Protein AF-A0A358SP42-F1 (afdb_monomer_lite)

Foldseek 3Di:
DQQDWDWDFDDPQQGEIDIDGRHDDDDDDPPDQPDADPDDDDFAFWPPQRYDVSRVLLVLCVDPPRPCNVVSVVVQCVVVHVPDDSVVRDGHDDDRVVVRVLSNLPPDDDPPDPDDPPPPDDPPFQDLLSVLLVLFPGPVLNSVSVSLQVLLPLPDDQDDDQVLLCLLCVLVLVVLVVLPAVFAQADPVLHGAQVVQVCSCPVVVCVQQDDDPSRTLVRRPLNVLSLVLCVLLVQWDDDPRTIHGDPVNVVCSPPSVVVLLSSLQQPPRDDPDVLLVQLRLQLLSCQSSQPPDQSLQSSQVSSVSSPDAPPVRHGGDSVNSCVSPVSRVSSCVSSVQWDAPGHDRPRTHGDPSVSSSSSSNSNNYD

Radius of gyration: 26.03 Å; chains: 1; bounding box: 60×50×78 Å

Secondary structure (DSSP, 8-state):
-TT-EEEEEE-TTTTEEEEEE-----PPPTTS-S-------SPBPPTTS-HHHHHHHHHHHH-TTSTTHHHHHHHHHHHH-TT--TTTT--B---HHHHHHHHHHT----TTS---S-TT------HHHHHHHHH--SHHHHHHHHHHHHHHT-SSPP---HHHHHHHTHHHHHHHHHHTTT-EEPPTTSPPPHHHHHHHHHHTTGGGS--S-S--GGG-HHHHHHHHHHHHTTSEEEETTEEEE-HHHHHHTT-HHHHHHHHHTT-S---S-HHHHHHHHHHHHHHHTT-SS-HHHHHHHHHHHTT---TTSPPPPHHHHHHHTHHHHHHHHHTT-EE-SSTT--SPEEPHHHHHHHHHHHHS--

Sequence (366 aa):
DVGDKLFYDYDFGDDWQHTIKLEAVLPRCDFGPRAVCVAGRRDGPAEDCGGVYAYELICAASDPQNPDHADAVAELSYVYGEFADPEAMRVTPFDIGEINEALAGLGWQGQDEPDDSNAGQQRNYPGPLDELVRAARTTAGKRELRQLIGKARLDPPVLVDAATASRMVRPYTWLLDRVGDDGIKLTGAGYLPPAHVEAAMTELGLGEEWIGKGNRENQTLPVLHLRESAANMGLLRKRHGTLLLTSHARKLRGDPVALWWYLAKRIPPKSPDACETHAGVILLLALAAGAAEDPDRVTARLLGAIGWVNGDGTELTELAAGQACWDTKTVLRRLGALTDDGPGHSAARPTAEGVAFARAALRNWP

pLDDT: mean 87.2, std 14.09, range [32.06, 98.69]

Structure (mmCIF, N/CA/C/O backbone):
data_AF-A0A358SP42-F1
#
_entry.id   AF-A0A358SP42-F1
#
loop_
_atom_site.group_PDB
_atom_site.id
_atom_site.type_symbol
_atom_site.label_atom_id
_atom_site.label_alt_id
_atom_site.label_comp_id
_atom_site.label_asym_id
_atom_site.label_entity_id
_atom_site.label_seq_id
_atom_site.pdbx_PDB_ins_code
_atom_site.Cartn_x
_atom_site.Cartn_y
_atom_site.Cartn_z
_atom_site.occupancy
_atom_site.B_iso_or_equiv
_atom_site.auth_seq_id
_atom_site.auth_comp_id
_atom_site.auth_asym_id
_atom_site.auth_atom_id
_atom_site.pdbx_PDB_model_num
ATOM 1 N N . ASP A 1 1 ? 6.340 -16.850 -45.941 1.00 86.69 1 ASP A N 1
ATOM 2 C CA . ASP A 1 1 ? 7.374 -17.849 -46.263 1.00 86.69 1 ASP A CA 1
ATOM 3 C C . ASP A 1 1 ? 8.733 -17.492 -45.685 1.00 86.69 1 ASP A C 1
ATOM 5 O O . ASP A 1 1 ? 8.963 -16.362 -45.267 1.00 86.69 1 ASP A O 1
ATOM 9 N N . VAL A 1 2 ? 9.628 -18.479 -45.577 1.00 94.69 2 VAL A N 1
ATOM 10 C CA . VAL A 1 2 ? 11.006 -18.237 -45.119 1.00 94.69 2 VAL A CA 1
ATOM 11 C C . VAL A 1 2 ? 11.667 -17.212 -46.042 1.00 94.69 2 VAL A C 1
ATOM 13 O O . VAL A 1 2 ? 11.660 -17.371 -47.259 1.00 94.69 2 VAL A O 1
ATOM 16 N N . GLY A 1 3 ? 12.248 -16.171 -45.451 1.00 93.94 3 GLY A N 1
ATOM 17 C CA . GLY A 1 3 ? 12.791 -15.008 -46.147 1.00 93.94 3 GLY A CA 1
ATOM 18 C C . GLY A 1 3 ? 11.895 -13.770 -46.084 1.00 93.94 3 GLY A C 1
ATOM 19 O O . GLY A 1 3 ? 12.417 -12.668 -46.274 1.00 93.94 3 GLY A O 1
ATOM 20 N N . ASP A 1 4 ? 10.608 -13.929 -45.761 1.00 97.12 4 ASP A N 1
ATOM 21 C CA . ASP A 1 4 ? 9.672 -12.813 -45.626 1.00 97.12 4 ASP A CA 1
ATOM 22 C C . ASP A 1 4 ? 10.077 -11.867 -44.503 1.00 97.12 4 ASP A C 1
ATOM 24 O O . ASP A 1 4 ? 10.698 -12.260 -43.507 1.00 97.12 4 ASP A O 1
ATOM 28 N N . LYS A 1 5 ? 9.692 -10.603 -44.681 1.00 97.25 5 LYS A N 1
ATOM 29 C CA . LYS A 1 5 ? 9.962 -9.518 -43.748 1.00 97.25 5 LYS A CA 1
ATOM 30 C C . LYS A 1 5 ? 8.669 -8.822 -43.355 1.00 97.25 5 LYS A C 1
ATOM 32 O O . LYS A 1 5 ? 7.831 -8.540 -44.207 1.00 97.25 5 LYS A O 1
ATOM 37 N N . LEU A 1 6 ? 8.568 -8.495 -42.077 1.00 95.94 6 LEU A N 1
ATOM 38 C CA . LEU A 1 6 ? 7.637 -7.517 -41.538 1.00 95.94 6 LEU A CA 1
ATOM 39 C C . LEU A 1 6 ? 8.438 -6.310 -41.058 1.00 95.94 6 LEU A C 1
ATOM 41 O O . LEU A 1 6 ? 9.548 -6.461 -40.544 1.00 95.94 6 LEU A O 1
ATOM 45 N N . PHE A 1 7 ? 7.863 -5.129 -41.228 1.00 94.00 7 PHE A N 1
ATOM 46 C CA . PHE A 1 7 ? 8.393 -3.886 -40.687 1.00 94.00 7 PHE A CA 1
ATOM 47 C C . PHE A 1 7 ? 7.494 -3.470 -39.531 1.00 94.00 7 PHE A C 1
ATOM 49 O O . PHE A 1 7 ? 6.268 -3.537 -39.649 1.00 94.00 7 PHE A O 1
ATOM 56 N N . TYR A 1 8 ? 8.103 -3.138 -38.403 1.00 90.00 8 TYR A N 1
ATOM 57 C CA . TYR A 1 8 ? 7.412 -2.769 -37.182 1.00 90.00 8 TYR A CA 1
ATOM 58 C C . TYR A 1 8 ? 7.983 -1.455 -36.678 1.00 90.00 8 TYR A C 1
ATOM 60 O O . TYR A 1 8 ? 9.130 -1.419 -36.235 1.00 90.00 8 TYR A O 1
ATOM 68 N N . ASP A 1 9 ? 7.162 -0.416 -36.746 1.00 90.81 9 ASP A N 1
ATOM 69 C CA . ASP A 1 9 ? 7.492 0.891 -36.198 1.00 90.81 9 ASP A CA 1
ATOM 70 C C . ASP A 1 9 ? 7.012 0.941 -34.749 1.00 90.81 9 ASP A C 1
ATOM 72 O O . ASP A 1 9 ? 5.834 0.714 -34.447 1.00 90.81 9 ASP A O 1
ATOM 76 N N . TYR A 1 10 ? 7.952 1.190 -33.849 1.00 83.44 10 TYR A N 1
ATOM 77 C CA . TYR A 1 10 ? 7.737 1.332 -32.422 1.00 83.44 10 TYR A CA 1
ATOM 78 C C . TYR A 1 10 ? 8.014 2.774 -32.021 1.00 83.44 10 TYR A C 1
ATOM 80 O O . TYR A 1 10 ? 9.007 3.344 -32.452 1.00 83.44 10 TYR A O 1
ATOM 88 N N . ASP A 1 11 ? 7.138 3.326 -31.181 1.00 77.56 11 ASP A N 1
ATOM 89 C CA . ASP A 1 11 ? 7.222 4.702 -30.694 1.00 77.56 11 ASP A CA 1
ATOM 90 C C . ASP A 1 11 ? 7.240 5.751 -31.822 1.00 77.56 11 ASP A C 1
ATOM 92 O O . ASP A 1 11 ? 8.267 6.077 -32.403 1.00 77.56 11 ASP A O 1
ATOM 96 N N . PHE A 1 12 ? 6.073 6.324 -32.126 1.00 80.75 12 PHE A N 1
ATOM 97 C CA . PHE A 1 12 ? 5.953 7.345 -33.174 1.00 80.75 12 PHE A CA 1
ATOM 98 C C . PHE A 1 12 ? 6.613 8.690 -32.822 1.00 80.75 12 PHE A C 1
ATOM 100 O O . PHE A 1 12 ? 6.608 9.585 -33.666 1.00 80.75 12 PHE A O 1
ATOM 107 N N . GLY A 1 13 ? 7.125 8.863 -31.599 1.00 80.88 13 GLY A N 1
ATOM 108 C CA . GLY A 1 13 ? 7.998 9.983 -31.256 1.00 80.88 13 GLY A CA 1
ATOM 109 C C . GLY A 1 13 ? 9.420 9.744 -31.758 1.00 80.88 13 GLY A C 1
ATOM 110 O O . GLY A 1 13 ? 9.938 10.542 -32.537 1.00 80.88 13 GLY A O 1
ATOM 111 N N . ASP A 1 14 ? 10.006 8.621 -31.346 1.00 84.50 14 ASP A N 1
ATOM 112 C CA . ASP A 1 14 ? 11.403 8.260 -31.622 1.00 84.50 14 ASP A CA 1
ATOM 113 C C . ASP A 1 14 ? 11.634 7.551 -32.973 1.00 84.50 14 ASP A C 1
ATOM 115 O O . ASP A 1 14 ? 12.771 7.465 -33.439 1.00 84.50 14 ASP A O 1
ATOM 119 N N . ASP A 1 15 ? 10.570 7.057 -33.609 1.00 91.00 15 ASP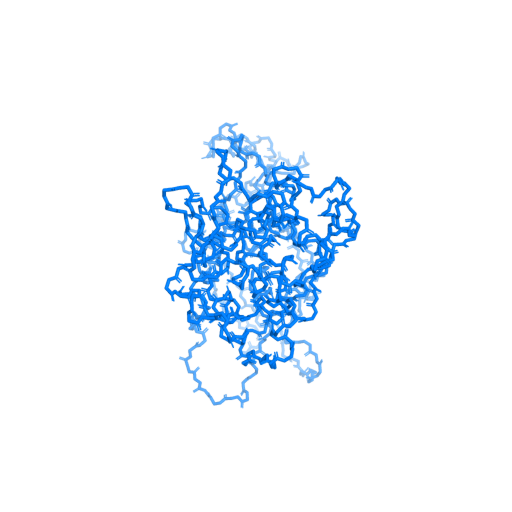 A N 1
ATOM 120 C CA . ASP A 1 15 ? 10.560 6.369 -34.910 1.00 91.00 15 ASP A CA 1
ATOM 121 C C . ASP A 1 15 ? 11.496 5.143 -34.967 1.00 91.00 15 ASP A C 1
ATOM 123 O O . ASP A 1 15 ? 12.344 4.996 -35.854 1.00 91.00 15 ASP A O 1
ATOM 127 N N . TRP A 1 16 ? 11.360 4.224 -34.003 1.00 92.00 16 TRP A N 1
ATOM 128 C CA . TRP A 1 16 ? 12.135 2.981 -33.993 1.00 92.00 16 TRP A CA 1
ATOM 129 C C . TRP A 1 16 ? 11.620 1.988 -35.032 1.00 92.00 16 TRP A C 1
ATOM 131 O O . TRP A 1 16 ? 10.572 1.369 -34.863 1.00 92.00 16 TRP A O 1
ATOM 141 N N . GLN A 1 17 ? 12.409 1.756 -36.079 1.00 93.00 17 GLN A N 1
ATOM 142 C CA . GLN A 1 17 ? 12.037 0.866 -37.179 1.00 93.00 17 GLN A CA 1
ATOM 143 C C . GLN A 1 17 ? 12.687 -0.514 -37.031 1.00 93.00 17 GLN A C 1
ATOM 145 O O . GLN A 1 17 ? 13.895 -0.695 -37.214 1.00 93.00 17 GLN A O 1
ATOM 150 N N . HIS A 1 18 ? 11.879 -1.534 -36.749 1.00 93.44 18 HIS A N 1
ATOM 151 C CA . HIS A 1 18 ? 12.327 -2.919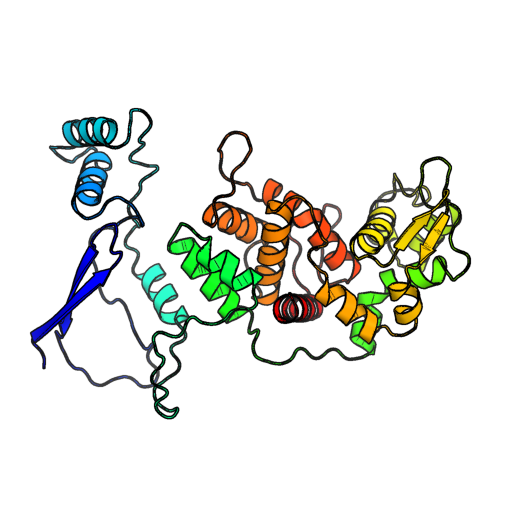 -36.637 1.00 93.44 18 HIS A CA 1
ATOM 152 C C . HIS A 1 18 ? 12.000 -3.726 -37.894 1.00 93.44 18 HIS A C 1
ATOM 154 O O . HIS A 1 18 ? 10.875 -3.736 -38.385 1.00 93.44 18 HIS A O 1
ATOM 160 N N . THR A 1 19 ? 12.976 -4.492 -38.389 1.00 95.94 19 THR A N 1
ATOM 161 C CA . THR A 1 19 ? 12.744 -5.507 -39.427 1.00 95.94 19 THR A CA 1
ATOM 162 C C . THR A 1 19 ? 12.684 -6.893 -38.794 1.00 95.94 19 THR A C 1
ATOM 164 O O . THR A 1 19 ? 13.685 -7.390 -38.281 1.00 95.94 19 THR A O 1
ATOM 167 N N . ILE A 1 20 ? 11.533 -7.552 -38.888 1.00 96.12 20 ILE A N 1
ATOM 168 C CA . ILE A 1 20 ? 11.321 -8.925 -38.423 1.00 96.12 20 ILE A CA 1
ATOM 169 C C . ILE A 1 20 ? 11.381 -9.848 -39.636 1.00 96.12 20 ILE A C 1
ATOM 171 O O . ILE A 1 20 ? 10.537 -9.759 -40.524 1.00 96.12 20 ILE A O 1
ATOM 175 N N . LYS A 1 21 ? 12.372 -10.740 -39.688 1.00 97.00 21 LYS A N 1
ATOM 176 C CA . LYS A 1 21 ? 12.567 -11.673 -40.805 1.00 97.00 21 LYS A CA 1
ATOM 177 C C . LYS A 1 21 ? 12.295 -13.110 -40.369 1.00 97.00 21 LYS A C 1
ATOM 179 O O . LYS A 1 21 ? 12.857 -13.565 -39.377 1.00 97.00 21 LYS A O 1
ATOM 184 N N . LEU A 1 22 ? 11.500 -13.849 -41.142 1.00 96.19 22 LEU A N 1
ATOM 185 C CA . LEU A 1 22 ? 11.333 -15.286 -40.928 1.00 96.19 22 LEU A CA 1
ATOM 186 C C . LEU A 1 22 ? 12.545 -16.037 -41.491 1.00 96.19 22 LEU A C 1
ATOM 188 O O . LEU A 1 22 ? 12.700 -16.149 -42.705 1.00 96.19 22 LEU A O 1
ATOM 192 N N . GLU A 1 23 ? 13.415 -16.553 -40.626 1.00 95.94 23 GLU A N 1
ATOM 193 C CA . GLU A 1 23 ? 14.639 -17.248 -41.060 1.00 95.94 23 GLU A CA 1
ATOM 194 C C . GLU A 1 23 ? 14.457 -18.756 -41.237 1.00 95.94 23 GLU A C 1
ATOM 196 O O . GLU A 1 23 ? 15.055 -19.349 -42.132 1.00 95.94 23 GLU A O 1
ATOM 201 N N . ALA A 1 24 ? 13.620 -19.379 -40.408 1.00 94.38 24 ALA A N 1
ATOM 202 C CA . ALA A 1 24 ? 13.329 -20.803 -40.469 1.00 94.38 24 ALA A CA 1
ATOM 203 C C . ALA A 1 24 ? 11.958 -21.106 -39.855 1.00 94.38 24 ALA A C 1
ATOM 205 O O . ALA A 1 24 ? 11.505 -20.413 -38.946 1.00 94.38 24 ALA A O 1
ATOM 206 N N . VAL A 1 25 ? 11.326 -22.181 -40.327 1.00 94.25 25 VAL A N 1
ATOM 207 C CA . VAL A 1 25 ? 10.136 -22.776 -39.707 1.00 94.25 25 VAL A CA 1
ATOM 208 C C . VAL A 1 25 ? 10.523 -24.172 -39.239 1.00 94.25 25 VAL A C 1
ATOM 210 O O . VAL A 1 25 ? 10.886 -25.020 -40.051 1.00 94.25 25 VAL A O 1
ATOM 213 N N . LEU A 1 26 ? 10.483 -24.396 -37.927 1.00 89.81 26 LEU A N 1
ATOM 214 C CA . LEU A 1 26 ? 10.867 -25.658 -37.293 1.00 89.81 26 LEU A CA 1
ATOM 215 C C . LEU A 1 26 ? 9.668 -26.266 -36.551 1.00 89.81 26 LEU A C 1
ATOM 217 O O . LEU A 1 26 ? 8.787 -25.518 -36.115 1.00 89.81 26 LEU A O 1
ATOM 221 N N . PRO A 1 27 ? 9.623 -27.600 -36.369 1.00 88.12 27 PRO A N 1
ATOM 222 C CA . PRO A 1 27 ? 8.625 -28.230 -35.518 1.00 88.12 27 PRO A CA 1
ATOM 223 C C . PRO A 1 27 ? 8.680 -27.659 -34.102 1.00 88.12 27 PRO A C 1
ATOM 225 O O . PRO A 1 27 ? 9.752 -27.520 -33.509 1.00 88.12 27 PRO A O 1
ATOM 228 N N . ARG A 1 28 ? 7.512 -27.341 -33.551 1.00 80.31 28 ARG A N 1
ATOM 229 C CA . ARG A 1 28 ? 7.399 -26.830 -32.192 1.00 80.31 28 ARG A CA 1
ATOM 230 C C . ARG A 1 28 ? 7.483 -27.972 -31.178 1.00 80.31 28 ARG A C 1
ATOM 232 O O . ARG A 1 28 ? 6.849 -29.004 -31.354 1.00 80.31 28 ARG A O 1
ATOM 239 N N . CYS A 1 29 ? 8.214 -27.750 -30.088 1.00 80.56 29 CYS A N 1
ATOM 240 C CA . CYS A 1 29 ? 8.109 -28.580 -28.891 1.00 80.56 29 CYS A CA 1
ATOM 241 C C . CYS A 1 29 ? 6.915 -28.110 -28.048 1.00 80.56 29 CYS A C 1
ATOM 243 O O . CYS A 1 29 ? 6.900 -26.962 -27.596 1.00 80.56 29 CYS A O 1
ATOM 245 N N . ASP A 1 30 ? 5.933 -28.983 -27.820 1.00 74.06 30 ASP A N 1
ATOM 246 C CA . ASP A 1 30 ? 4.688 -28.642 -27.110 1.00 74.06 30 ASP A CA 1
ATOM 247 C C . ASP A 1 30 ? 4.917 -28.205 -25.657 1.00 74.06 30 ASP A C 1
ATOM 249 O O . ASP A 1 30 ? 4.155 -27.408 -25.114 1.00 74.06 30 ASP A O 1
ATOM 253 N N . PHE A 1 31 ? 6.010 -28.670 -25.049 1.00 71.19 31 PHE A N 1
ATOM 254 C CA . PHE A 1 31 ? 6.403 -28.332 -23.679 1.00 71.19 31 PHE A CA 1
ATOM 255 C C . PHE A 1 31 ? 7.411 -27.175 -23.598 1.00 71.19 31 PHE A C 1
ATOM 257 O O . PHE A 1 31 ? 7.816 -26.788 -22.503 1.00 71.19 31 PHE A O 1
ATOM 264 N N . GLY A 1 32 ? 7.848 -26.639 -24.740 1.00 68.94 32 GLY A N 1
ATOM 265 C CA . GLY A 1 32 ? 8.783 -25.520 -24.792 1.00 68.94 32 GLY A CA 1
ATOM 266 C C . GLY A 1 32 ? 8.103 -24.165 -24.543 1.00 68.94 32 GLY A C 1
ATOM 267 O O . GLY A 1 32 ? 6.912 -24.004 -24.836 1.00 68.94 32 GLY A O 1
ATOM 268 N N . PRO A 1 33 ? 8.845 -23.160 -24.042 1.00 76.25 33 PRO A N 1
ATOM 269 C CA . PRO A 1 33 ? 8.356 -21.783 -23.973 1.00 76.25 33 PRO A CA 1
ATOM 270 C C . PRO A 1 33 ? 7.941 -21.269 -25.363 1.00 76.25 33 PRO A C 1
ATOM 272 O O . PRO A 1 33 ? 8.491 -21.671 -26.388 1.00 76.25 33 PRO A O 1
ATOM 275 N N . ARG A 1 34 ? 6.952 -20.364 -25.404 1.00 80.56 34 ARG A N 1
ATOM 276 C CA . ARG A 1 34 ? 6.398 -19.808 -26.658 1.00 80.56 34 ARG A CA 1
ATOM 277 C C . ARG A 1 34 ? 7.428 -19.019 -27.471 1.00 80.56 34 ARG A C 1
ATOM 279 O O . ARG A 1 34 ? 7.352 -19.035 -28.694 1.00 80.56 34 ARG A O 1
ATOM 286 N N . ALA A 1 35 ? 8.349 -18.338 -26.799 1.00 88.62 35 ALA A N 1
ATOM 287 C CA . ALA A 1 35 ? 9.433 -17.588 -27.412 1.00 88.62 35 ALA A CA 1
ATOM 288 C C . ALA A 1 35 ? 10.695 -17.732 -26.560 1.00 88.62 35 ALA A C 1
ATOM 290 O O . ALA A 1 35 ? 10.616 -17.781 -25.333 1.00 88.62 35 ALA A O 1
ATOM 291 N N . VAL A 1 36 ? 11.840 -17.795 -27.232 1.00 90.06 36 VAL A N 1
ATOM 292 C CA . VAL A 1 36 ? 13.170 -17.810 -26.623 1.00 90.06 36 VAL A CA 1
ATOM 293 C C . VAL A 1 36 ? 14.056 -16.918 -27.473 1.00 90.06 36 VAL A C 1
ATOM 295 O O . VAL A 1 36 ? 14.149 -17.104 -28.686 1.00 90.06 36 VAL A O 1
ATOM 298 N N . CYS A 1 37 ? 14.710 -15.957 -26.839 1.00 93.88 37 CYS A N 1
ATOM 299 C CA . CYS A 1 37 ? 15.845 -15.269 -27.416 1.00 93.88 37 CYS A CA 1
ATOM 300 C C . CYS A 1 37 ? 17.024 -16.244 -27.434 1.00 93.88 37 CYS A C 1
ATOM 302 O O . CYS A 1 37 ? 17.488 -16.694 -26.386 1.00 93.88 37 CYS A O 1
ATOM 304 N N . VAL A 1 38 ? 17.471 -16.611 -28.633 1.00 94.75 38 VAL A N 1
ATOM 305 C CA . VAL A 1 38 ? 18.559 -17.582 -28.836 1.00 94.75 38 VAL A CA 1
ATOM 306 C C . VAL A 1 38 ? 19.914 -16.916 -29.061 1.00 94.75 38 VAL A C 1
ATOM 308 O O . VAL A 1 38 ? 20.946 -17.553 -28.873 1.00 94.75 38 VAL A O 1
ATOM 311 N N . ALA A 1 39 ? 19.916 -15.647 -29.466 1.00 95.56 39 ALA A N 1
ATOM 312 C CA . ALA A 1 39 ? 21.108 -14.846 -29.698 1.00 95.56 39 ALA A CA 1
ATOM 313 C C . ALA A 1 39 ? 20.734 -13.363 -29.812 1.00 95.56 39 ALA A C 1
ATOM 315 O O . ALA A 1 39 ? 19.597 -13.019 -30.128 1.00 95.56 39 ALA A O 1
ATOM 316 N N . GLY A 1 40 ? 21.723 -12.494 -29.634 1.00 93.31 40 GLY A N 1
ATOM 317 C CA . GLY A 1 40 ? 21.625 -11.067 -29.915 1.00 93.31 40 GLY A CA 1
ATOM 318 C C . GLY A 1 40 ? 22.984 -10.398 -29.759 1.00 93.31 40 GLY A C 1
ATOM 319 O O . GLY A 1 40 ? 23.971 -11.046 -29.406 1.00 93.31 40 GLY A O 1
ATOM 320 N N . ARG A 1 41 ? 23.050 -9.117 -30.110 1.00 91.81 41 ARG A N 1
ATOM 321 C CA . ARG A 1 41 ? 24.254 -8.292 -29.986 1.00 91.81 41 ARG A CA 1
ATOM 322 C C . ARG A 1 41 ? 23.857 -6.834 -29.828 1.00 91.81 41 ARG A C 1
ATOM 324 O O . ARG A 1 41 ? 22.833 -6.441 -30.385 1.00 91.81 41 ARG A O 1
ATOM 331 N N . ARG A 1 42 ? 24.765 -6.065 -29.223 1.00 90.00 42 ARG A N 1
ATOM 332 C CA . ARG A 1 42 ? 24.587 -4.665 -28.815 1.00 90.00 42 ARG A CA 1
ATOM 333 C C . ARG A 1 42 ? 23.511 -4.504 -27.750 1.00 90.00 42 ARG A C 1
ATOM 335 O O . ARG A 1 42 ? 22.526 -5.233 -27.727 1.00 90.00 42 ARG A O 1
ATOM 342 N N . ASP A 1 43 ? 23.720 -3.505 -26.916 1.00 90.19 43 ASP A N 1
ATOM 343 C CA . ASP A 1 43 ? 22.735 -3.050 -25.951 1.00 90.19 43 ASP A CA 1
ATOM 344 C C . ASP A 1 43 ? 21.562 -2.387 -26.684 1.00 90.19 43 ASP A C 1
ATOM 346 O O . ASP A 1 43 ? 21.738 -1.779 -27.743 1.00 90.19 43 ASP A O 1
ATOM 350 N N . GLY A 1 44 ? 20.352 -2.547 -26.157 1.00 88.19 44 GLY A N 1
ATOM 351 C CA . GLY A 1 44 ? 19.143 -1.951 -26.715 1.00 88.19 44 GLY A CA 1
ATOM 352 C C . GLY A 1 44 ? 19.060 -0.446 -26.443 1.00 88.19 44 GLY A C 1
ATOM 353 O O . GLY A 1 44 ? 19.688 0.042 -25.500 1.00 88.19 44 GLY A O 1
ATOM 354 N N . PRO A 1 45 ? 18.275 0.305 -27.230 1.00 86.88 45 PRO A N 1
ATOM 355 C CA . PRO A 1 45 ? 18.046 1.715 -26.946 1.00 86.88 45 PRO A CA 1
ATOM 356 C C . PRO A 1 45 ? 17.363 1.905 -25.586 1.00 86.88 45 PRO A C 1
ATOM 358 O O . PRO A 1 45 ? 16.620 1.037 -25.118 1.00 86.88 45 PRO A O 1
ATOM 361 N N . ALA A 1 46 ? 17.647 3.030 -24.932 1.00 81.38 46 ALA A N 1
ATOM 362 C CA . ALA A 1 46 ? 16.804 3.515 -23.845 1.00 81.38 46 ALA A CA 1
ATOM 363 C C . ALA A 1 46 ? 15.457 3.975 -24.433 1.00 81.38 46 ALA A C 1
ATOM 365 O O . ALA A 1 46 ? 15.407 4.438 -25.570 1.00 81.38 46 ALA A O 1
ATOM 366 N N . GLU A 1 47 ? 14.369 3.824 -23.677 1.00 79.88 47 GLU A N 1
ATOM 367 C CA . GLU A 1 47 ? 13.070 4.377 -24.087 1.00 79.88 47 GLU A CA 1
ATOM 368 C C . GLU A 1 47 ? 13.132 5.905 -24.130 1.00 79.88 47 GLU A C 1
ATOM 370 O O . GLU A 1 47 ? 13.826 6.504 -23.304 1.00 79.88 47 GLU A O 1
ATOM 375 N N . ASP A 1 48 ? 12.383 6.508 -25.057 1.00 80.81 48 ASP A N 1
ATOM 376 C CA . ASP A 1 48 ? 12.275 7.961 -25.236 1.00 80.81 48 ASP A CA 1
ATOM 377 C C . ASP A 1 48 ? 13.644 8.667 -25.378 1.00 80.81 48 ASP A C 1
ATOM 379 O O . ASP A 1 48 ? 13.813 9.817 -24.962 1.00 80.81 48 ASP A O 1
ATOM 383 N N . CYS A 1 49 ? 14.664 7.978 -25.907 1.00 82.56 49 CYS A N 1
ATOM 384 C CA . CYS A 1 49 ? 16.011 8.536 -25.988 1.00 82.56 49 CYS A CA 1
ATOM 385 C C . CYS A 1 49 ? 16.200 9.499 -27.166 1.00 82.56 49 CYS A C 1
ATOM 387 O O . CYS A 1 49 ? 17.241 10.146 -27.236 1.00 82.56 49 CYS A O 1
ATOM 389 N N . GLY A 1 50 ? 15.221 9.622 -28.068 1.00 85.50 50 GLY A N 1
ATOM 390 C CA . GLY A 1 50 ? 15.297 10.477 -29.254 1.00 85.50 50 GLY A CA 1
ATOM 391 C C . GLY A 1 50 ? 15.686 9.721 -30.525 1.00 85.50 50 GLY A C 1
ATOM 392 O O . GLY A 1 50 ? 16.306 10.293 -31.429 1.00 85.50 50 GLY A O 1
ATOM 393 N N . GLY A 1 51 ? 15.354 8.430 -30.596 1.00 89.06 51 GLY A N 1
ATOM 394 C CA . GLY A 1 51 ? 15.503 7.617 -31.801 1.00 89.06 51 GLY A CA 1
ATOM 395 C C . GLY A 1 51 ? 16.941 7.223 -32.152 1.00 89.06 51 GLY A C 1
ATOM 396 O O . GLY A 1 51 ? 17.882 7.334 -31.361 1.00 89.06 51 GLY A O 1
ATOM 397 N N . VAL A 1 52 ? 17.122 6.737 -33.387 1.00 92.94 52 VAL A N 1
ATOM 398 C CA . VAL A 1 52 ? 18.386 6.135 -33.862 1.00 92.94 52 VAL A CA 1
ATOM 399 C C . VAL A 1 52 ? 19.580 7.083 -33.722 1.00 92.94 52 VAL A C 1
ATOM 401 O O . VAL A 1 52 ? 20.654 6.650 -33.307 1.00 92.94 52 VAL A O 1
ATOM 404 N N . TYR A 1 53 ? 19.402 8.366 -34.055 1.00 91.19 53 TYR A N 1
ATOM 405 C CA . TYR A 1 53 ? 20.474 9.363 -33.964 1.00 91.19 53 TYR A CA 1
ATOM 406 C C . TYR A 1 53 ? 20.994 9.489 -32.532 1.00 91.19 53 TYR A C 1
ATOM 408 O O . TYR A 1 53 ? 22.196 9.385 -32.293 1.00 91.19 53 TYR A O 1
ATOM 416 N N . ALA A 1 54 ? 20.078 9.668 -31.581 1.00 89.38 54 ALA A N 1
ATOM 417 C CA . ALA A 1 54 ? 20.431 9.855 -30.188 1.00 89.38 54 ALA A CA 1
ATOM 418 C C . ALA A 1 54 ? 21.057 8.598 -29.580 1.00 89.38 54 ALA A C 1
ATOM 420 O O . ALA A 1 54 ? 22.037 8.699 -28.852 1.00 89.38 54 ALA A O 1
ATOM 421 N N . TYR A 1 55 ? 20.555 7.412 -29.922 1.00 90.69 55 TYR A N 1
ATOM 422 C CA . TYR A 1 55 ? 21.152 6.157 -29.470 1.00 90.69 55 TYR A CA 1
ATOM 423 C C . TYR A 1 55 ? 22.597 5.978 -29.939 1.00 90.69 55 TYR A C 1
ATOM 425 O O . TYR A 1 55 ? 23.453 5.646 -29.123 1.00 90.69 55 TYR A O 1
ATOM 433 N N . GLU A 1 56 ? 22.896 6.208 -31.221 1.00 92.94 56 GLU A N 1
ATOM 434 C CA . GLU A 1 56 ? 24.274 6.069 -31.715 1.00 92.94 56 GLU A CA 1
ATOM 435 C C . GLU A 1 56 ? 25.198 7.121 -31.082 1.00 92.94 56 GLU A C 1
ATOM 437 O O . GLU A 1 56 ? 26.338 6.810 -30.727 1.00 92.94 56 GLU A O 1
ATOM 442 N N . LEU A 1 57 ? 24.684 8.335 -30.857 1.00 91.88 57 LEU A N 1
ATOM 443 C CA . LEU A 1 57 ? 25.391 9.393 -30.141 1.00 91.88 57 LEU A CA 1
ATOM 444 C C . LEU A 1 57 ? 25.708 8.992 -28.692 1.00 91.88 57 LEU A C 1
ATOM 446 O O . LEU A 1 57 ? 26.852 9.120 -28.260 1.00 91.88 57 LEU A O 1
ATOM 450 N N . ILE A 1 58 ? 24.725 8.456 -27.961 1.00 90.19 58 ILE A N 1
ATOM 451 C CA . ILE A 1 58 ? 24.896 7.946 -26.595 1.00 90.19 58 ILE A CA 1
ATOM 452 C C . ILE A 1 58 ? 25.900 6.790 -26.586 1.00 90.19 58 ILE A C 1
ATOM 454 O O . ILE A 1 58 ? 26.831 6.811 -25.791 1.00 90.19 58 ILE A O 1
ATOM 458 N N . CYS A 1 59 ? 25.787 5.812 -27.493 1.00 90.62 59 CYS A N 1
ATOM 459 C CA . CYS A 1 59 ? 26.746 4.708 -27.582 1.00 90.62 59 CYS A CA 1
ATOM 460 C C . CYS A 1 59 ? 28.188 5.199 -27.767 1.00 90.62 59 CYS A C 1
ATOM 462 O O . CYS A 1 59 ? 29.094 4.680 -27.116 1.00 90.62 59 CYS A O 1
ATOM 464 N N . ALA A 1 60 ? 28.412 6.186 -28.638 1.00 92.44 60 ALA A N 1
ATOM 465 C CA . ALA A 1 60 ? 29.736 6.764 -28.847 1.00 92.44 60 ALA A CA 1
ATOM 466 C C . ALA A 1 60 ? 30.214 7.574 -27.630 1.00 92.44 60 ALA A C 1
ATOM 468 O O . ALA A 1 60 ? 31.366 7.450 -27.210 1.00 92.44 60 ALA A O 1
ATOM 469 N N . ALA A 1 61 ? 29.323 8.353 -27.013 1.00 90.75 61 ALA A N 1
ATOM 470 C CA . ALA A 1 61 ? 29.624 9.131 -25.816 1.00 90.75 61 ALA A CA 1
ATOM 471 C C . ALA A 1 61 ? 29.877 8.253 -24.576 1.00 90.75 61 ALA A C 1
ATOM 473 O O . ALA A 1 61 ? 30.626 8.656 -23.694 1.00 90.75 61 ALA A O 1
ATOM 474 N N . SER A 1 62 ? 29.306 7.050 -24.501 1.00 87.94 62 SER A N 1
ATOM 475 C CA . SER A 1 62 ? 29.482 6.120 -23.377 1.00 87.94 62 SER A CA 1
ATOM 476 C C . SER A 1 62 ? 30.684 5.177 -23.522 1.00 87.94 62 SER A C 1
ATOM 478 O O . SER A 1 62 ? 31.014 4.482 -22.564 1.00 87.94 62 SER A O 1
ATOM 480 N N . ASP A 1 63 ? 31.350 5.130 -24.681 1.00 88.81 63 ASP A N 1
ATOM 481 C CA . ASP A 1 63 ? 32.544 4.304 -24.904 1.00 88.81 63 ASP A CA 1
ATOM 482 C C . ASP A 1 63 ? 33.804 5.178 -25.039 1.00 88.81 63 ASP A C 1
ATOM 484 O O . ASP A 1 63 ? 34.068 5.708 -26.118 1.00 88.81 63 ASP A O 1
ATOM 488 N N . PRO A 1 64 ? 34.640 5.296 -23.988 1.00 89.62 64 PRO A N 1
ATOM 489 C CA . PRO A 1 64 ? 35.880 6.073 -24.044 1.00 89.62 64 PRO A CA 1
ATOM 490 C C . PRO A 1 64 ? 36.905 5.574 -25.071 1.00 89.62 64 PRO A C 1
ATOM 492 O O . PRO A 1 64 ? 37.882 6.271 -25.343 1.00 89.62 64 PRO A O 1
ATOM 495 N N . GLN A 1 65 ? 36.745 4.354 -25.598 1.00 93.06 65 GLN A N 1
ATOM 496 C CA . GLN A 1 65 ? 37.606 3.803 -26.648 1.00 93.06 65 GLN A CA 1
ATOM 497 C C . GLN A 1 65 ? 37.083 4.110 -28.055 1.00 93.06 65 GLN A C 1
ATOM 499 O O . GLN A 1 65 ? 37.793 3.853 -29.032 1.00 93.06 65 GLN A O 1
ATOM 504 N N . ASN A 1 66 ? 35.874 4.661 -28.175 1.00 90.62 66 ASN A N 1
ATOM 505 C CA . ASN A 1 66 ? 35.319 5.056 -29.455 1.00 90.62 66 ASN A CA 1
ATOM 506 C C . ASN A 1 66 ? 36.124 6.242 -30.030 1.00 90.62 66 ASN A C 1
ATOM 508 O O . ASN A 1 66 ? 36.330 7.233 -29.325 1.00 90.62 66 ASN A O 1
ATOM 512 N N . PRO A 1 67 ? 36.583 6.180 -31.296 1.00 93.94 67 PRO A N 1
ATOM 513 C CA . PRO A 1 67 ? 37.313 7.280 -31.929 1.00 93.94 67 PRO A CA 1
ATOM 514 C C . PRO A 1 67 ? 36.574 8.622 -31.893 1.00 93.94 67 PRO A C 1
ATOM 516 O O . PRO A 1 67 ? 37.221 9.661 -31.773 1.00 93.94 67 PRO A O 1
ATOM 519 N N . ASP A 1 68 ? 35.242 8.583 -31.939 1.00 94.25 68 ASP A N 1
ATOM 520 C CA . ASP A 1 68 ? 34.378 9.761 -31.979 1.00 94.25 68 ASP A CA 1
ATOM 521 C C . ASP A 1 68 ? 33.873 10.161 -30.579 1.00 94.25 68 ASP A C 1
ATOM 523 O O . ASP A 1 68 ? 33.040 11.053 -30.454 1.00 94.25 68 ASP A O 1
ATOM 527 N N . HIS A 1 69 ? 34.373 9.533 -29.505 1.00 92.88 69 HIS A N 1
ATOM 528 C CA . HIS A 1 69 ? 33.897 9.743 -28.133 1.00 92.88 69 HIS A CA 1
ATOM 529 C C . HIS A 1 69 ? 33.871 11.221 -27.716 1.00 92.88 69 HIS A C 1
ATOM 531 O O . HIS A 1 69 ? 32.872 11.701 -27.186 1.00 92.88 69 HIS A O 1
ATOM 537 N N . ALA A 1 70 ? 34.957 11.962 -27.966 1.00 92.19 70 ALA A N 1
ATOM 538 C CA . ALA A 1 70 ? 35.059 13.364 -27.556 1.00 92.19 70 ALA A CA 1
ATOM 539 C C . ALA A 1 70 ? 34.043 14.261 -28.285 1.00 92.19 70 ALA A C 1
ATOM 541 O O . ALA A 1 70 ? 33.419 15.120 -27.658 1.00 92.19 70 ALA A O 1
ATOM 542 N N . ASP A 1 71 ? 33.854 14.029 -29.584 1.00 94.50 71 ASP A N 1
ATOM 543 C CA . ASP A 1 71 ? 32.891 14.768 -30.401 1.00 94.50 71 ASP A CA 1
ATOM 544 C C . ASP A 1 71 ? 31.455 14.385 -30.019 1.00 94.50 71 ASP A C 1
ATOM 546 O O . ASP A 1 71 ? 30.599 15.256 -29.884 1.00 94.50 71 ASP A O 1
ATOM 550 N N . ALA A 1 72 ? 31.205 13.103 -29.739 1.00 92.81 72 ALA A N 1
ATOM 551 C CA . ALA A 1 72 ? 29.917 12.608 -29.272 1.00 92.81 72 ALA A CA 1
ATOM 552 C C . ALA A 1 72 ? 29.520 13.196 -27.907 1.00 92.81 72 ALA A C 1
ATOM 554 O O . ALA A 1 72 ? 28.378 13.606 -27.727 1.00 92.81 72 ALA A O 1
ATOM 555 N N . VAL A 1 73 ? 30.449 13.308 -26.950 1.00 89.50 73 VAL A N 1
ATOM 556 C CA . VAL A 1 73 ? 30.190 13.950 -25.646 1.00 89.50 73 VAL A CA 1
ATOM 557 C C . VAL A 1 73 ? 29.871 15.441 -25.809 1.00 89.50 73 VAL A C 1
ATOM 559 O O . VAL A 1 73 ? 28.966 15.961 -25.146 1.00 89.50 73 VAL A O 1
ATOM 562 N N . ALA A 1 74 ? 30.589 16.138 -26.694 1.00 90.31 74 ALA A N 1
ATOM 563 C CA . ALA A 1 74 ? 30.338 17.550 -26.969 1.00 90.31 74 ALA A CA 1
ATOM 564 C C . ALA A 1 74 ? 28.966 17.760 -27.631 1.00 90.31 74 ALA A C 1
ATOM 566 O O . ALA A 1 74 ? 28.205 18.634 -27.212 1.00 90.31 74 ALA A O 1
ATOM 567 N N . GLU A 1 75 ? 28.626 16.930 -28.616 1.00 91.56 75 GLU A N 1
ATOM 568 C CA . GLU A 1 75 ? 27.342 16.971 -29.316 1.00 91.56 75 GLU A CA 1
ATOM 569 C C . GLU A 1 75 ? 26.181 16.588 -28.386 1.00 91.56 75 GLU A C 1
ATOM 571 O O . GLU A 1 75 ? 25.159 17.271 -28.370 1.00 91.56 75 GLU A O 1
ATOM 576 N N . LEU A 1 76 ? 26.346 15.577 -27.526 1.00 88.19 76 LEU A N 1
ATOM 577 C CA . LEU A 1 76 ? 25.346 15.220 -26.514 1.00 88.19 76 LEU A CA 1
ATOM 578 C C . LEU A 1 76 ? 25.064 16.402 -25.572 1.00 88.19 76 LEU A C 1
ATOM 580 O O . LEU A 1 76 ? 23.905 16.724 -25.315 1.00 88.19 76 LEU A O 1
ATOM 584 N N . SER A 1 77 ? 26.115 17.099 -25.125 1.00 86.94 77 SER A N 1
ATOM 585 C CA . SER A 1 77 ? 25.992 18.302 -24.287 1.00 86.94 77 SER A CA 1
ATOM 586 C C . SER A 1 77 ? 25.310 19.462 -25.022 1.00 86.94 77 SER A C 1
ATOM 588 O O . SER A 1 77 ? 24.578 20.243 -24.417 1.00 86.94 77 SER A O 1
ATOM 590 N N . TYR A 1 78 ? 25.527 19.594 -26.333 1.00 87.38 78 TYR A N 1
ATOM 591 C CA . TYR A 1 78 ? 24.876 20.618 -27.151 1.00 87.38 78 TYR A CA 1
ATOM 592 C C . TYR A 1 78 ? 23.381 20.334 -27.347 1.00 87.38 78 TYR A C 1
ATOM 594 O O . TYR A 1 78 ? 22.557 21.238 -27.204 1.00 87.38 78 TYR A O 1
ATOM 602 N N . VAL A 1 79 ? 23.029 19.081 -27.647 1.00 82.88 79 VAL A N 1
ATOM 603 C CA . VAL A 1 79 ? 21.653 18.661 -27.952 1.00 82.88 79 VAL A CA 1
ATOM 604 C C . VAL A 1 79 ? 20.790 18.586 -26.690 1.00 82.88 79 VAL A C 1
ATOM 606 O O . VAL A 1 79 ? 19.647 19.042 -26.704 1.00 82.88 79 VAL A O 1
ATOM 609 N N . TYR A 1 80 ? 21.332 18.051 -25.593 1.00 80.62 80 TYR A N 1
ATOM 610 C CA . TYR A 1 80 ? 20.580 17.763 -24.365 1.00 80.62 80 TYR A CA 1
ATOM 611 C C . TYR A 1 80 ? 20.923 18.688 -23.184 1.00 80.62 80 TYR A C 1
ATOM 613 O O . TYR A 1 80 ? 20.296 18.603 -22.126 1.00 80.62 80 TYR A O 1
ATOM 621 N N . GLY A 1 81 ? 21.860 19.622 -23.373 1.00 81.81 81 GLY A N 1
ATOM 622 C CA . GLY A 1 81 ? 22.287 20.611 -22.381 1.00 81.81 81 GLY A CA 1
ATOM 623 C C . GLY A 1 81 ? 23.517 20.185 -21.573 1.00 81.81 81 GLY A C 1
ATOM 624 O O . GLY A 1 81 ? 23.869 19.013 -21.506 1.00 81.81 81 GLY A O 1
ATOM 625 N N . GLU A 1 82 ? 24.158 21.150 -20.902 1.00 71.44 82 GLU A N 1
ATOM 626 C CA . GLU A 1 82 ? 25.431 20.960 -20.171 1.00 71.44 82 GLU A CA 1
ATOM 627 C C . GLU A 1 82 ? 25.364 19.947 -19.009 1.00 71.44 82 GLU A C 1
ATOM 629 O O . GLU A 1 82 ? 26.397 19.549 -18.478 1.00 71.44 82 GLU A O 1
ATOM 634 N N . PHE A 1 83 ? 24.160 19.531 -18.606 1.00 66.19 83 PHE A N 1
ATOM 635 C CA . PHE A 1 83 ? 23.929 18.523 -17.565 1.00 66.19 83 PHE A CA 1
ATOM 636 C C . PHE A 1 83 ? 23.611 17.130 -18.126 1.00 66.19 83 PHE A C 1
ATOM 638 O O . PHE A 1 83 ? 23.263 16.237 -17.354 1.00 66.19 83 PHE A O 1
ATOM 645 N N . ALA A 1 84 ? 23.678 16.938 -19.446 1.00 69.94 84 ALA A N 1
ATOM 646 C CA . ALA A 1 84 ? 23.476 15.637 -20.063 1.00 69.94 84 ALA A CA 1
ATOM 647 C C . ALA A 1 84 ? 24.624 14.696 -19.679 1.00 69.94 84 ALA A C 1
ATOM 649 O O . ALA A 1 84 ? 25.763 14.875 -20.104 1.00 69.94 84 ALA A O 1
ATOM 650 N N . ASP A 1 85 ? 24.311 13.699 -18.855 1.00 72.12 85 ASP A N 1
ATOM 651 C CA . ASP A 1 85 ? 25.249 12.658 -18.452 1.00 72.12 85 ASP A CA 1
ATOM 652 C C . ASP A 1 85 ? 25.019 11.396 -19.307 1.00 72.12 85 ASP A C 1
ATOM 654 O O . ASP A 1 85 ? 23.950 10.782 -19.199 1.00 72.12 85 ASP A O 1
ATOM 658 N N . PRO A 1 86 ? 25.994 10.981 -20.142 1.00 68.31 86 PRO A N 1
ATOM 659 C CA . PRO A 1 86 ? 25.903 9.750 -20.925 1.00 68.31 86 PRO A CA 1
ATOM 660 C C . PRO A 1 86 ? 25.632 8.501 -20.072 1.00 68.31 86 PRO A C 1
ATOM 662 O O . PRO A 1 86 ? 24.981 7.571 -20.543 1.00 68.31 86 PRO A O 1
ATOM 665 N N . GLU A 1 87 ? 26.103 8.460 -18.820 1.00 69.69 87 GLU A N 1
ATOM 666 C CA . GLU A 1 87 ? 25.839 7.334 -17.913 1.00 69.69 87 GLU A CA 1
ATOM 667 C C . GLU A 1 87 ? 24.390 7.323 -17.408 1.00 69.69 87 GLU A C 1
ATOM 669 O O . GLU A 1 87 ? 23.799 6.255 -17.238 1.00 69.69 87 GLU A O 1
ATOM 674 N N . ALA A 1 88 ? 23.773 8.496 -17.234 1.00 66.62 88 ALA A N 1
ATOM 675 C CA . ALA A 1 88 ? 22.361 8.608 -16.866 1.00 66.62 88 ALA A CA 1
ATOM 676 C C . ALA A 1 88 ? 21.414 8.251 -18.029 1.00 66.62 88 ALA A C 1
ATOM 678 O O . ALA A 1 88 ? 20.259 7.900 -17.796 1.00 66.62 88 ALA A O 1
ATOM 679 N N . MET A 1 89 ? 21.904 8.303 -19.272 1.00 69.81 89 MET A N 1
ATOM 680 C CA . MET A 1 89 ? 21.174 7.948 -20.499 1.00 69.81 89 MET A CA 1
ATOM 681 C C . MET A 1 89 ? 21.510 6.538 -21.005 1.00 69.81 89 MET A C 1
ATOM 683 O O . MET A 1 89 ? 21.385 6.247 -22.195 1.00 69.81 89 MET A O 1
ATOM 687 N N . ARG A 1 90 ? 21.967 5.657 -20.108 1.00 70.44 90 ARG A N 1
ATOM 688 C CA . ARG A 1 90 ? 22.482 4.335 -20.464 1.00 70.44 90 ARG A CA 1
ATOM 689 C C . ARG A 1 90 ? 21.530 3.524 -21.339 1.00 70.44 90 ARG A C 1
ATOM 691 O O . ARG A 1 90 ? 20.345 3.355 -21.053 1.00 70.44 90 ARG A O 1
ATOM 698 N N . VAL A 1 91 ? 22.131 2.926 -22.359 1.00 82.56 91 VAL A N 1
ATOM 699 C CA . VAL A 1 91 ? 21.540 1.861 -23.167 1.00 82.56 91 VAL A CA 1
ATOM 700 C C . VAL A 1 91 ? 21.184 0.652 -22.302 1.00 82.56 91 VAL A C 1
ATOM 702 O O . VAL A 1 91 ? 21.826 0.378 -21.287 1.00 82.56 91 VAL A O 1
ATOM 705 N N . THR A 1 92 ? 20.154 -0.086 -22.710 1.00 84.19 92 THR A N 1
ATOM 706 C CA . THR A 1 92 ? 19.686 -1.281 -22.002 1.00 84.19 92 THR A CA 1
ATOM 707 C C . THR A 1 92 ? 20.636 -2.444 -22.292 1.00 84.19 92 THR A C 1
ATOM 709 O O . THR A 1 92 ? 20.652 -2.907 -23.435 1.00 84.19 92 THR A O 1
ATOM 712 N N . PRO A 1 93 ? 21.400 -2.962 -21.311 1.00 87.44 93 PRO A N 1
ATOM 713 C CA . PRO A 1 93 ? 22.367 -4.018 -21.576 1.00 87.44 93 PRO A CA 1
ATOM 714 C C . PRO A 1 93 ? 21.721 -5.254 -22.199 1.00 87.44 93 PRO A C 1
ATOM 716 O O . PRO A 1 93 ? 20.645 -5.686 -21.777 1.00 87.44 93 PRO A O 1
ATOM 719 N N . PHE A 1 94 ? 22.376 -5.849 -23.194 1.00 90.25 94 PHE A N 1
ATOM 720 C CA . PHE A 1 94 ? 21.900 -7.117 -23.734 1.00 90.25 94 PHE A CA 1
ATOM 721 C C . PHE A 1 94 ? 22.249 -8.273 -22.792 1.00 90.25 94 PHE A C 1
ATOM 723 O O . PHE A 1 94 ? 23.380 -8.760 -22.775 1.00 90.25 94 PHE A O 1
ATOM 730 N N . ASP A 1 95 ? 21.247 -8.764 -22.066 1.00 92.12 95 ASP A N 1
ATOM 731 C CA . ASP A 1 95 ? 21.337 -9.984 -21.266 1.00 92.12 95 ASP A CA 1
ATOM 732 C C . ASP A 1 95 ? 20.308 -11.018 -21.748 1.00 92.12 95 ASP A C 1
ATOM 734 O O . ASP A 1 95 ? 19.095 -10.878 -21.578 1.00 92.12 95 ASP A O 1
ATOM 738 N N . ILE A 1 96 ? 20.798 -12.091 -22.371 1.00 93.81 96 ILE A N 1
ATOM 739 C CA . ILE A 1 96 ? 19.946 -13.156 -22.915 1.00 93.81 96 ILE A CA 1
ATOM 740 C C . ILE A 1 96 ? 19.182 -13.924 -21.825 1.00 93.81 96 ILE A C 1
ATOM 742 O O . ILE A 1 96 ? 18.103 -14.456 -22.097 1.00 93.81 96 ILE A O 1
ATOM 746 N N . GLY A 1 97 ? 19.725 -13.999 -20.607 1.00 88.44 97 GLY A N 1
ATOM 747 C CA . GLY A 1 97 ? 19.072 -14.604 -19.453 1.00 88.44 97 GLY A CA 1
ATOM 748 C C . GLY A 1 97 ? 17.877 -13.767 -19.018 1.00 88.44 97 GLY A C 1
ATOM 749 O O . GLY A 1 97 ? 16.757 -14.278 -19.006 1.00 88.44 97 GLY A O 1
ATOM 750 N N . GLU A 1 98 ? 18.091 -12.471 -18.779 1.00 85.31 98 GLU A N 1
ATOM 751 C CA . GLU A 1 98 ? 17.024 -11.535 -18.394 1.00 85.31 98 GLU A CA 1
ATOM 752 C C . GLU A 1 98 ? 15.924 -11.458 -19.467 1.00 85.31 98 GLU A C 1
ATOM 754 O O . GLU A 1 98 ? 14.729 -11.505 -19.160 1.00 85.31 98 GLU A O 1
ATOM 759 N N . ILE A 1 99 ? 16.310 -11.416 -20.747 1.00 87.62 99 ILE A N 1
ATOM 760 C CA . ILE A 1 99 ? 15.361 -11.417 -21.866 1.00 87.62 99 ILE A CA 1
ATOM 761 C C . ILE A 1 99 ? 14.517 -12.696 -21.861 1.00 87.62 99 ILE A C 1
ATOM 763 O O . ILE A 1 99 ? 13.300 -12.632 -22.034 1.00 87.62 99 ILE A O 1
ATOM 767 N N . ASN A 1 100 ? 15.122 -13.866 -21.659 1.00 90.94 100 ASN A N 1
ATOM 768 C CA . ASN A 1 100 ? 14.381 -15.127 -21.651 1.00 90.94 100 ASN A CA 1
ATOM 769 C C . ASN A 1 100 ? 13.484 -15.286 -20.422 1.00 90.94 100 ASN A C 1
ATOM 771 O O . ASN A 1 100 ? 12.376 -15.811 -20.550 1.00 90.94 100 ASN A O 1
ATOM 775 N N . GLU A 1 101 ? 13.901 -14.789 -19.259 1.00 82.56 101 GLU A N 1
ATOM 776 C CA . GLU A 1 101 ? 13.029 -14.692 -18.087 1.00 82.56 101 GLU A CA 1
ATOM 777 C C . GLU A 1 101 ? 11.822 -13.786 -18.367 1.00 82.56 101 GLU A C 1
ATOM 779 O O . GLU A 1 101 ? 10.679 -14.149 -18.062 1.00 82.56 101 GLU A O 1
ATOM 784 N N . ALA A 1 102 ? 12.044 -12.643 -19.024 1.00 77.44 102 ALA A N 1
ATOM 785 C CA . ALA A 1 102 ? 10.973 -11.749 -19.449 1.00 77.44 102 ALA A CA 1
ATOM 786 C C . ALA A 1 102 ? 10.016 -12.422 -20.449 1.00 77.44 102 ALA A C 1
ATOM 788 O O . ALA A 1 102 ? 8.799 -12.346 -20.266 1.00 77.44 102 ALA A O 1
ATOM 789 N N . LEU A 1 103 ? 10.543 -13.119 -21.463 1.00 82.56 103 LEU A N 1
ATOM 790 C CA . LEU A 1 103 ? 9.750 -13.849 -22.460 1.00 82.56 103 LEU A CA 1
ATOM 791 C C . LEU A 1 103 ? 8.927 -14.982 -21.831 1.00 82.56 103 LEU A C 1
ATOM 793 O O . LEU A 1 103 ? 7.762 -15.162 -22.188 1.00 82.56 103 LEU A O 1
ATOM 797 N N . ALA A 1 104 ? 9.485 -15.709 -20.860 1.00 79.56 104 ALA A N 1
ATOM 798 C CA . ALA A 1 104 ? 8.757 -16.735 -20.115 1.00 79.56 104 ALA A CA 1
ATOM 799 C C . ALA A 1 104 ? 7.599 -16.138 -19.292 1.00 79.56 104 ALA A C 1
ATOM 801 O O . ALA A 1 104 ? 6.532 -16.744 -19.174 1.00 79.56 104 ALA A O 1
ATOM 802 N N . GLY A 1 105 ? 7.788 -14.926 -18.761 1.00 63.69 105 GLY A N 1
ATOM 803 C CA . GLY A 1 105 ? 6.785 -14.193 -17.991 1.00 63.69 105 GLY A CA 1
ATOM 804 C C . GLY A 1 105 ? 5.636 -13.595 -18.812 1.00 63.69 105 GLY A C 1
ATOM 805 O O . GLY A 1 105 ? 4.622 -13.217 -18.224 1.00 63.69 105 GLY A O 1
ATOM 806 N N . LEU A 1 106 ? 5.740 -13.527 -20.146 1.00 67.62 106 LEU A N 1
ATOM 807 C CA . LEU A 1 106 ? 4.719 -12.905 -21.004 1.00 67.62 106 LEU A CA 1
ATOM 808 C C . LEU A 1 106 ? 3.392 -13.674 -21.087 1.00 67.62 106 LEU A C 1
ATOM 810 O O . LEU A 1 106 ? 2.459 -13.160 -21.698 1.00 67.62 106 LEU A O 1
ATOM 814 N N . GLY A 1 107 ? 3.272 -14.847 -20.447 1.00 54.31 107 GLY A N 1
ATOM 815 C CA . GLY A 1 107 ? 1.988 -15.502 -20.163 1.00 54.31 107 GLY A CA 1
ATOM 816 C C . GLY A 1 107 ? 1.015 -15.467 -21.342 1.00 54.31 107 GLY A C 1
ATOM 817 O O . GLY A 1 107 ? -0.089 -14.940 -21.217 1.00 54.31 107 GLY A O 1
ATOM 818 N N . TRP A 1 108 ? 1.460 -15.939 -22.506 1.00 49.84 108 TRP A N 1
ATOM 819 C CA . TRP A 1 108 ? 0.657 -15.909 -23.724 1.00 49.84 108 TRP A CA 1
ATOM 820 C C . TRP A 1 108 ? -0.445 -16.971 -23.622 1.00 49.84 108 TRP A C 1
ATOM 822 O O . TRP A 1 108 ? -0.150 -18.170 -23.638 1.00 49.84 108 TRP A O 1
ATOM 832 N N . GLN A 1 109 ? -1.703 -16.542 -23.481 1.00 41.81 109 GLN A N 1
ATOM 833 C CA . GLN A 1 109 ? -2.859 -17.435 -23.578 1.00 41.81 109 GLN A CA 1
ATOM 834 C C . GLN A 1 109 ? -2.948 -17.935 -25.024 1.00 41.81 109 GLN A C 1
ATOM 836 O O . GLN A 1 109 ? -2.943 -17.154 -25.972 1.00 41.81 109 GLN A O 1
ATOM 841 N N . GLY A 1 110 ? -2.884 -19.255 -25.193 1.00 39.44 110 GLY A N 1
ATOM 842 C CA . GLY A 1 110 ? -2.856 -19.896 -26.500 1.00 39.44 110 GLY A CA 1
ATOM 843 C C . GLY A 1 110 ? -4.174 -19.746 -27.260 1.00 39.44 110 GLY A C 1
ATOM 844 O O . GLY A 1 110 ? -5.241 -19.703 -26.664 1.00 39.44 110 GLY A O 1
ATOM 845 N N . GLN A 1 111 ? -4.043 -19.749 -28.584 1.00 37.91 111 GLN A N 1
ATOM 846 C CA . GLN A 1 111 ? -5.054 -19.836 -29.650 1.00 37.91 111 GLN A CA 1
ATOM 847 C C . GLN A 1 111 ? -6.051 -21.023 -29.577 1.00 37.91 111 GLN A C 1
ATOM 849 O O . GLN A 1 111 ? -6.608 -21.390 -30.605 1.00 37.91 111 GLN A O 1
ATOM 854 N N . ASP A 1 112 ? -6.297 -21.623 -28.411 1.00 40.56 112 ASP A N 1
ATOM 855 C CA . ASP A 1 112 ? -7.315 -22.678 -28.257 1.00 40.56 112 ASP A CA 1
ATOM 856 C C . ASP A 1 112 ? -8.662 -22.144 -27.723 1.00 40.56 112 ASP A C 1
ATOM 858 O O . ASP A 1 112 ? -9.604 -22.917 -27.552 1.00 40.56 112 ASP A O 1
ATOM 862 N N . GLU A 1 113 ? -8.792 -20.831 -27.497 1.00 35.59 113 GLU A N 1
ATOM 863 C CA . GLU A 1 113 ? -10.090 -20.169 -27.302 1.00 35.59 113 GLU A CA 1
ATOM 864 C C . GLU A 1 113 ? -10.565 -19.482 -28.594 1.00 35.59 113 GLU A C 1
ATOM 866 O O . GLU A 1 113 ? -9.728 -19.050 -29.394 1.00 35.59 113 GLU A O 1
ATOM 871 N N . PRO A 1 114 ? -11.892 -19.420 -28.844 1.00 32.06 114 PRO A N 1
ATOM 872 C CA . PRO A 1 114 ? -12.424 -18.919 -30.101 1.00 32.06 114 PRO A CA 1
ATOM 873 C C . PRO A 1 114 ? -11.988 -17.473 -30.324 1.00 32.06 114 PRO A C 1
ATOM 875 O O . PRO A 1 114 ? -12.084 -16.652 -29.419 1.00 32.06 114 PRO A O 1
ATOM 878 N N . ASP A 1 115 ? -11.531 -17.222 -31.551 1.00 33.94 115 ASP A N 1
ATOM 879 C CA . ASP A 1 115 ? -11.196 -15.934 -32.157 1.00 33.94 115 ASP A CA 1
ATOM 880 C C . ASP A 1 115 ? -12.039 -14.776 -31.602 1.00 33.94 115 ASP A C 1
ATOM 882 O O . ASP A 1 115 ? -13.175 -14.555 -32.025 1.00 33.94 115 ASP A O 1
ATOM 886 N N . ASP A 1 116 ? -11.473 -14.047 -30.640 1.00 32.53 116 ASP A N 1
ATOM 887 C CA . ASP A 1 116 ? -11.945 -12.724 -30.265 1.00 32.53 116 ASP A CA 1
ATOM 888 C C . ASP A 1 116 ? -10.876 -11.743 -30.744 1.00 32.53 116 ASP A C 1
ATOM 890 O O . ASP A 1 116 ? -9.775 -11.632 -30.194 1.00 32.53 116 ASP A O 1
ATOM 894 N N . SER A 1 117 ? -11.181 -11.093 -31.861 1.00 33.53 117 SER A N 1
ATOM 895 C CA . SER A 1 117 ? -10.359 -10.125 -32.577 1.00 33.53 117 SER A CA 1
ATOM 896 C C . SER A 1 117 ? -10.117 -8.864 -31.736 1.00 33.53 117 SER A C 1
ATOM 898 O O . SER A 1 117 ? -10.649 -7.796 -32.029 1.00 33.53 117 SER A O 1
ATOM 900 N N . ASN A 1 118 ? -9.334 -8.994 -30.664 1.00 33.88 118 ASN A N 1
ATOM 901 C CA . ASN A 1 118 ? -9.033 -7.939 -29.697 1.00 33.88 118 ASN A CA 1
ATOM 902 C C . ASN A 1 118 ? -7.617 -8.074 -29.101 1.00 33.88 118 ASN A C 1
ATOM 904 O O . ASN A 1 118 ? -7.356 -7.687 -27.966 1.00 33.88 118 ASN A O 1
ATOM 908 N N . ALA A 1 119 ? -6.644 -8.538 -29.892 1.00 35.53 119 ALA A N 1
ATOM 909 C CA . ALA A 1 119 ? -5.221 -8.574 -29.515 1.00 35.53 119 ALA A CA 1
ATOM 910 C C . ALA A 1 119 ? -4.570 -7.179 -29.306 1.00 35.53 119 ALA A C 1
ATOM 912 O O . ALA A 1 119 ? -3.383 -7.091 -29.005 1.00 35.53 119 ALA A O 1
ATOM 913 N N . GLY A 1 120 ? -5.342 -6.093 -29.436 1.00 34.72 120 GLY A N 1
ATOM 914 C CA . GLY A 1 120 ? -4.976 -4.728 -29.038 1.00 34.72 120 GLY A CA 1
ATOM 915 C C . GLY A 1 120 ? -5.781 -4.190 -27.850 1.00 34.72 120 GLY A C 1
ATOM 916 O O . GLY A 1 120 ? -5.692 -3.003 -27.543 1.00 34.72 120 GLY A O 1
ATOM 917 N N . GLN A 1 121 ? -6.597 -5.014 -27.187 1.00 39.53 121 GLN A N 1
ATOM 918 C CA . GLN A 1 121 ? -7.421 -4.550 -26.082 1.00 39.53 121 GLN A CA 1
ATOM 919 C C . GLN A 1 121 ? -6.555 -4.421 -24.830 1.00 39.53 121 GLN A C 1
ATOM 921 O O . GLN A 1 121 ? -6.111 -5.402 -24.235 1.00 39.53 121 GLN A O 1
ATOM 926 N N . GLN A 1 122 ? -6.285 -3.167 -24.475 1.00 46.00 122 GLN A N 1
ATOM 927 C CA . GLN A 1 122 ? -5.780 -2.721 -23.185 1.00 46.00 122 GLN A CA 1
ATOM 928 C C . GLN A 1 122 ? -6.281 -3.666 -22.084 1.00 46.00 122 GLN A C 1
ATOM 930 O O . GLN A 1 122 ? -7.490 -3.757 -21.859 1.00 46.00 122 GLN A O 1
ATOM 935 N N . ARG A 1 123 ? -5.380 -4.418 -21.430 1.00 52.28 123 ARG A N 1
ATOM 936 C CA . ARG A 1 123 ? -5.747 -5.161 -20.216 1.00 52.28 123 ARG A CA 1
ATOM 937 C C . ARG A 1 123 ? -6.329 -4.127 -19.257 1.00 52.28 123 ARG A C 1
ATOM 939 O O . ARG A 1 123 ? -5.587 -3.296 -18.749 1.00 52.28 123 ARG A O 1
ATOM 946 N N . ASN A 1 124 ? -7.645 -4.153 -19.058 1.00 60.84 124 ASN A N 1
ATOM 947 C CA . ASN A 1 124 ? -8.315 -3.274 -18.109 1.00 60.84 124 ASN A CA 1
ATOM 948 C C . ASN A 1 124 ? -7.965 -3.762 -16.705 1.00 60.84 124 ASN A C 1
ATOM 950 O O . ASN A 1 124 ? -8.660 -4.591 -16.116 1.00 60.84 124 ASN A O 1
ATOM 954 N N . TYR A 1 125 ? -6.833 -3.290 -16.195 1.00 70.69 125 TYR A N 1
ATOM 955 C CA . TYR A 1 125 ? -6.491 -3.459 -14.797 1.00 70.69 125 TYR A CA 1
ATOM 956 C C . TYR A 1 125 ? -7.451 -2.619 -13.937 1.00 70.69 125 TYR A C 1
ATOM 958 O O . TYR A 1 125 ? -7.966 -1.603 -14.410 1.00 70.69 125 TYR A O 1
ATOM 966 N N . PRO A 1 126 ? -7.706 -3.012 -12.675 1.00 73.19 126 PRO A N 1
ATOM 967 C CA . PRO A 1 126 ? -8.365 -2.132 -11.711 1.00 73.19 126 PRO A CA 1
ATOM 968 C C . PRO A 1 126 ? -7.696 -0.749 -11.709 1.00 73.19 126 PRO A C 1
ATOM 970 O O . PRO A 1 126 ? -6.469 -0.686 -11.775 1.00 73.19 126 PRO A O 1
ATOM 973 N N . GLY A 1 127 ? -8.485 0.329 -11.641 1.00 78.50 127 GLY A N 1
ATOM 974 C CA . GLY A 1 127 ? -8.074 1.706 -11.971 1.00 78.50 127 GLY A CA 1
ATOM 975 C C . GLY A 1 127 ? -6.640 2.096 -11.575 1.00 78.50 127 GLY A C 1
ATOM 976 O O . GLY A 1 127 ? -5.843 2.395 -12.466 1.00 78.50 127 GLY A O 1
ATOM 977 N N . PRO A 1 128 ? -6.259 2.008 -10.286 1.00 84.56 128 PRO A N 1
ATOM 978 C CA . PRO A 1 128 ? -4.920 2.398 -9.835 1.00 84.56 128 PRO A CA 1
ATOM 979 C C . PRO A 1 128 ? -3.776 1.586 -10.454 1.00 84.56 128 PRO A C 1
ATOM 981 O O . PRO A 1 128 ? -2.668 2.087 -10.603 1.00 84.56 128 PRO A O 1
ATOM 984 N N . LEU A 1 129 ? -4.010 0.321 -10.807 1.00 89.06 129 LEU A N 1
ATOM 985 C CA . LEU A 1 129 ? -2.990 -0.526 -11.428 1.00 89.06 129 LEU A CA 1
ATOM 986 C C . LEU A 1 129 ? -2.768 -0.152 -12.896 1.00 89.06 129 LEU A C 1
ATOM 988 O O . LEU A 1 129 ? -1.627 -0.183 -13.354 1.00 89.06 129 LEU A O 1
ATOM 992 N N . ASP A 1 130 ? -3.826 0.224 -13.622 1.00 86.38 130 ASP A N 1
ATOM 993 C CA . ASP A 1 130 ? -3.681 0.749 -14.986 1.00 86.38 130 ASP A CA 1
ATOM 994 C C . ASP A 1 130 ? -2.960 2.103 -14.965 1.00 86.38 130 ASP A C 1
ATOM 996 O O . ASP A 1 130 ? -2.047 2.326 -15.758 1.00 86.38 130 ASP A O 1
ATOM 1000 N N . GLU A 1 131 ? -3.296 2.971 -14.003 1.00 88.38 131 GLU A N 1
ATOM 1001 C CA . GLU A 1 131 ? -2.613 4.250 -13.787 1.00 88.38 131 GLU A CA 1
ATOM 1002 C C . GLU A 1 131 ? -1.113 4.060 -13.535 1.00 88.38 131 GLU A C 1
ATOM 1004 O O . GLU A 1 131 ? -0.304 4.673 -14.228 1.00 88.38 131 GLU A O 1
ATOM 1009 N N . LEU A 1 132 ? -0.723 3.156 -12.629 1.00 92.12 132 LEU A N 1
ATOM 1010 C CA . LEU A 1 132 ? 0.689 2.859 -12.361 1.00 92.12 132 LEU A CA 1
ATOM 1011 C C . LEU A 1 132 ? 1.424 2.340 -13.604 1.00 92.12 132 LEU A C 1
ATOM 1013 O O . LEU A 1 132 ? 2.539 2.777 -13.888 1.00 92.12 132 LEU A O 1
ATOM 1017 N N . VAL A 1 133 ? 0.811 1.426 -14.365 1.00 89.44 133 VAL A N 1
ATOM 1018 C CA . VAL A 1 133 ? 1.425 0.883 -15.590 1.00 89.44 133 VAL A CA 1
ATOM 1019 C C . VAL A 1 133 ? 1.594 1.968 -16.655 1.00 89.44 133 VAL A C 1
ATOM 1021 O O . VAL A 1 133 ? 2.598 1.957 -17.367 1.00 89.44 133 VAL A O 1
ATOM 1024 N N . ARG A 1 134 ? 0.644 2.903 -16.770 1.00 87.94 134 ARG A N 1
ATOM 1025 C CA . ARG A 1 134 ? 0.739 4.041 -17.699 1.00 87.94 134 ARG A CA 1
ATOM 1026 C C . ARG A 1 134 ? 1.744 5.094 -17.241 1.00 87.94 134 ARG A C 1
ATOM 1028 O O . ARG A 1 134 ? 2.419 5.668 -18.085 1.00 87.94 134 ARG A O 1
ATOM 1035 N N . ALA A 1 135 ? 1.829 5.349 -15.937 1.00 90.56 135 ALA A N 1
ATOM 1036 C CA . ALA A 1 135 ? 2.721 6.347 -15.356 1.00 90.56 135 ALA A CA 1
ATOM 1037 C C . ALA A 1 135 ? 4.194 5.918 -15.380 1.00 90.56 135 ALA A C 1
ATOM 1039 O O . ALA A 1 135 ? 5.079 6.771 -15.325 1.00 90.56 135 ALA A O 1
ATOM 1040 N N . ALA A 1 136 ? 4.469 4.612 -15.457 1.00 90.62 136 ALA A N 1
ATOM 1041 C CA . ALA A 1 136 ? 5.827 4.096 -15.550 1.00 90.62 136 ALA A CA 1
ATOM 1042 C C . ALA A 1 136 ? 6.530 4.633 -16.804 1.00 90.62 136 ALA A C 1
ATOM 1044 O O . ALA A 1 136 ? 6.069 4.432 -17.925 1.00 90.62 136 ALA A O 1
ATOM 1045 N N . ARG A 1 137 ? 7.665 5.298 -16.595 1.00 86.56 137 ARG A N 1
ATOM 1046 C CA . ARG A 1 137 ? 8.486 5.956 -17.618 1.00 86.56 137 ARG A CA 1
ATOM 1047 C C . ARG A 1 137 ? 9.508 5.010 -18.239 1.00 86.56 137 ARG A C 1
ATOM 1049 O O . ARG A 1 137 ? 9.915 5.211 -19.368 1.00 86.56 137 ARG A O 1
ATOM 1056 N N . THR A 1 138 ? 9.885 3.943 -17.535 1.00 81.06 138 THR A N 1
ATOM 1057 C CA . THR A 1 138 ? 10.876 2.971 -18.021 1.00 81.06 138 THR A CA 1
ATOM 1058 C C . THR A 1 138 ? 10.216 1.672 -18.485 1.00 81.06 138 THR A C 1
ATOM 1060 O O . THR A 1 138 ? 9.267 1.180 -17.861 1.00 81.06 138 THR A O 1
ATOM 1063 N N . THR A 1 139 ? 10.739 1.049 -19.548 1.00 77.88 139 THR A N 1
ATOM 1064 C CA . THR A 1 139 ? 10.264 -0.274 -20.000 1.00 77.88 139 THR A CA 1
ATOM 1065 C C . THR A 1 139 ? 10.480 -1.356 -18.949 1.00 77.88 139 THR A C 1
ATOM 1067 O O . THR A 1 139 ? 9.603 -2.202 -18.754 1.00 77.88 139 THR A O 1
ATOM 1070 N N . ALA A 1 140 ? 11.584 -1.289 -18.200 1.00 78.25 140 ALA A N 1
ATOM 1071 C CA . ALA A 1 140 ? 11.826 -2.171 -17.063 1.00 78.25 140 ALA A CA 1
ATOM 1072 C C . ALA A 1 140 ? 10.715 -2.049 -16.001 1.00 78.25 140 ALA A C 1
ATOM 1074 O O . ALA A 1 140 ? 10.143 -3.064 -15.601 1.00 78.25 140 ALA A O 1
ATOM 1075 N N . GLY A 1 141 ? 10.330 -0.824 -15.621 1.00 84.69 141 GLY A N 1
ATOM 1076 C CA . GLY A 1 141 ? 9.251 -0.576 -14.661 1.00 84.69 141 GLY A CA 1
ATOM 1077 C C . GLY A 1 141 ? 7.875 -1.016 -15.167 1.00 84.69 141 GLY A C 1
ATOM 1078 O O . GLY A 1 141 ? 7.153 -1.722 -14.460 1.00 84.69 141 GLY A O 1
ATOM 1079 N N . LYS A 1 142 ? 7.523 -0.690 -16.423 1.00 85.12 142 LYS A N 1
ATOM 1080 C CA . LYS A 1 142 ? 6.277 -1.160 -17.068 1.00 85.12 142 LYS A CA 1
ATOM 1081 C C . LYS A 1 142 ? 6.196 -2.690 -17.059 1.00 85.12 142 LYS A C 1
ATOM 1083 O O . LYS A 1 142 ? 5.147 -3.267 -16.761 1.00 85.12 142 LYS A O 1
ATOM 1088 N N . ARG A 1 143 ? 7.296 -3.360 -17.411 1.00 81.12 143 ARG A N 1
ATOM 1089 C CA . ARG A 1 143 ? 7.395 -4.823 -17.455 1.00 81.12 143 ARG A CA 1
ATOM 1090 C C . ARG A 1 143 ? 7.233 -5.427 -16.069 1.00 81.12 143 ARG A C 1
ATOM 1092 O O . ARG A 1 143 ? 6.445 -6.357 -15.909 1.00 81.12 143 ARG A O 1
ATOM 1099 N N . GLU A 1 144 ? 7.934 -4.894 -15.080 1.00 88.38 144 GLU A N 1
ATOM 1100 C CA . GLU A 1 144 ? 7.854 -5.384 -13.712 1.00 88.38 144 GLU A CA 1
ATOM 1101 C C . GLU A 1 144 ? 6.452 -5.232 -13.119 1.00 88.38 144 GLU A C 1
ATOM 1103 O O . GLU A 1 144 ? 5.919 -6.203 -12.581 1.00 88.38 144 GLU A O 1
ATOM 1108 N N . LEU A 1 145 ? 5.809 -4.071 -13.283 1.00 90.94 145 LEU A N 1
ATOM 1109 C CA . LEU A 1 145 ? 4.425 -3.871 -12.844 1.00 90.94 145 LEU A CA 1
ATOM 1110 C C . LEU A 1 145 ? 3.499 -4.924 -13.457 1.00 90.94 145 LEU A C 1
ATOM 1112 O O . LEU A 1 145 ? 2.743 -5.579 -12.741 1.00 90.94 145 LEU A O 1
ATOM 1116 N N . ARG A 1 146 ? 3.600 -5.170 -14.770 1.00 88.38 146 ARG A N 1
ATOM 1117 C CA . ARG A 1 146 ? 2.799 -6.207 -15.445 1.00 88.38 146 ARG A CA 1
ATOM 1118 C C . ARG A 1 146 ? 3.095 -7.613 -14.921 1.00 88.38 146 ARG A C 1
ATOM 1120 O O . ARG A 1 146 ? 2.161 -8.402 -14.768 1.00 88.38 146 ARG A O 1
ATOM 1127 N N . GLN A 1 147 ? 4.357 -7.932 -14.630 1.00 86.00 147 GLN A N 1
ATOM 1128 C CA . GLN A 1 147 ? 4.742 -9.219 -14.045 1.00 86.00 147 GLN A CA 1
ATOM 1129 C C . GLN A 1 147 ? 4.174 -9.393 -12.634 1.00 86.00 147 GLN A C 1
ATOM 1131 O O . GLN A 1 147 ? 3.618 -10.450 -12.334 1.00 86.00 147 GLN A O 1
ATOM 1136 N N . LEU A 1 148 ? 4.268 -8.370 -11.781 1.00 91.69 148 LEU A N 1
ATOM 1137 C CA . LEU A 1 148 ? 3.685 -8.396 -10.441 1.00 91.69 148 LEU A CA 1
ATOM 1138 C C . LEU A 1 148 ? 2.160 -8.522 -10.505 1.00 91.69 148 LEU A C 1
ATOM 1140 O O . LEU A 1 148 ? 1.603 -9.352 -9.793 1.00 91.69 148 LEU A O 1
ATOM 1144 N N . ILE A 1 149 ? 1.485 -7.799 -11.406 1.00 90.25 149 ILE A N 1
ATOM 1145 C CA . ILE A 1 149 ? 0.031 -7.925 -11.608 1.00 90.25 149 ILE A CA 1
ATOM 1146 C C . ILE A 1 149 ? -0.342 -9.351 -12.038 1.00 90.25 149 ILE A C 1
ATOM 1148 O O . ILE A 1 149 ? -1.271 -9.939 -11.482 1.00 90.25 149 ILE A O 1
ATOM 1152 N N . GLY A 1 150 ? 0.409 -9.947 -12.968 1.00 85.25 150 GLY A N 1
ATOM 1153 C CA . GLY A 1 150 ? 0.205 -11.339 -13.377 1.00 85.25 150 GLY A CA 1
ATOM 1154 C C . GLY A 1 150 ? 0.407 -12.334 -12.227 1.00 85.25 150 GLY A C 1
ATOM 1155 O O . GLY A 1 150 ? -0.423 -13.219 -12.009 1.00 85.25 150 GLY A O 1
ATOM 1156 N N . LYS A 1 151 ? 1.475 -12.165 -11.436 1.00 88.88 151 LYS A N 1
ATOM 1157 C CA . LYS A 1 151 ? 1.768 -12.998 -10.253 1.00 88.88 151 LYS A CA 1
ATOM 1158 C C . LYS A 1 151 ? 0.745 -12.810 -9.132 1.00 88.88 151 LYS A C 1
ATOM 1160 O O . LYS A 1 151 ? 0.449 -13.766 -8.415 1.00 88.88 151 LYS A O 1
ATOM 1165 N N . ALA A 1 152 ? 0.167 -11.617 -9.007 1.00 90.31 152 ALA A N 1
ATOM 1166 C CA . ALA A 1 152 ? -0.844 -11.311 -8.007 1.00 90.31 152 ALA A CA 1
ATOM 1167 C C . ALA A 1 152 ? -2.139 -12.107 -8.206 1.00 90.31 152 ALA A C 1
ATOM 1169 O O . ALA A 1 152 ? -2.868 -12.280 -7.231 1.00 90.31 152 ALA A O 1
ATOM 1170 N N . ARG A 1 153 ? -2.397 -12.644 -9.413 1.00 85.69 153 ARG A N 1
ATOM 1171 C CA . ARG A 1 153 ? -3.565 -13.483 -9.742 1.00 85.69 153 ARG A CA 1
ATOM 1172 C C . ARG A 1 153 ? -4.865 -12.852 -9.236 1.00 85.69 153 ARG A C 1
ATOM 1174 O O . ARG A 1 153 ? -5.521 -13.390 -8.347 1.00 85.69 153 ARG A O 1
ATOM 1181 N N . LEU A 1 154 ? -5.203 -11.684 -9.780 1.00 86.62 154 LEU A N 1
ATOM 1182 C CA . LEU A 1 154 ? -6.368 -10.906 -9.351 1.00 86.62 154 LEU A CA 1
ATOM 1183 C C . LEU A 1 154 ? -7.699 -11.409 -9.934 1.00 86.62 154 LEU A C 1
ATOM 1185 O O . LEU A 1 154 ? -8.739 -10.962 -9.467 1.00 86.62 154 LEU A O 1
ATOM 1189 N N . ASP A 1 155 ? -7.697 -12.346 -10.887 1.00 80.81 155 ASP A N 1
ATOM 1190 C CA . ASP A 1 155 ? -8.915 -12.851 -11.549 1.00 80.81 155 ASP A CA 1
ATOM 1191 C C . ASP A 1 155 ? -9.789 -13.773 -10.673 1.00 80.81 155 ASP A C 1
ATOM 1193 O O . ASP A 1 155 ? -11.016 -13.605 -10.671 1.00 80.81 155 ASP A O 1
ATOM 1197 N N . PRO A 1 156 ? -9.234 -14.703 -9.864 1.00 79.94 156 PRO A N 1
ATOM 1198 C CA . PRO A 1 156 ? -10.029 -15.581 -9.005 1.00 79.94 156 PRO A CA 1
ATOM 1199 C C . PRO A 1 156 ? -10.626 -14.843 -7.799 1.00 79.94 156 PRO A C 1
ATOM 1201 O O . PRO A 1 156 ? -9.925 -14.031 -7.179 1.00 79.94 156 PRO A O 1
ATOM 1204 N N . PRO A 1 157 ? -11.894 -15.112 -7.430 1.00 81.69 157 PRO A N 1
ATOM 1205 C CA . PRO A 1 157 ? -12.539 -14.445 -6.305 1.00 81.69 157 PRO A CA 1
ATOM 1206 C C . PRO A 1 157 ? -11.769 -14.701 -5.007 1.00 81.69 157 PRO A C 1
ATOM 1208 O O . PRO A 1 157 ? -11.326 -15.819 -4.740 1.00 81.69 157 PRO A O 1
ATOM 1211 N N . VAL A 1 158 ? -11.637 -13.664 -4.180 1.00 88.38 158 VAL A N 1
ATOM 1212 C CA . VAL A 1 158 ? -11.032 -13.809 -2.854 1.00 88.38 158 VAL A CA 1
ATOM 1213 C C . VAL A 1 158 ? -12.089 -14.316 -1.883 1.00 88.38 158 VAL A C 1
ATOM 1215 O O . VAL A 1 158 ? -13.136 -13.691 -1.709 1.00 88.38 158 VAL A O 1
ATOM 1218 N N . LEU A 1 159 ? -11.800 -15.452 -1.255 1.00 86.00 159 LEU A N 1
ATOM 1219 C CA . LEU A 1 159 ? -12.637 -16.058 -0.229 1.00 86.00 159 LEU A CA 1
ATOM 1220 C C . LEU A 1 159 ? -12.003 -15.820 1.141 1.00 86.00 159 LEU A C 1
ATOM 1222 O O . LEU A 1 159 ? -10.799 -15.998 1.314 1.00 86.00 159 LEU A O 1
ATOM 1226 N N . VAL A 1 160 ? -12.829 -15.440 2.112 1.00 92.00 160 VAL A N 1
ATOM 1227 C CA . VAL A 1 160 ? -12.443 -15.316 3.517 1.00 92.00 160 VAL A CA 1
ATOM 1228 C C . VAL A 1 160 ? -13.550 -15.925 4.364 1.00 92.00 160 VAL A C 1
ATOM 1230 O O . VAL A 1 160 ? -14.718 -15.553 4.241 1.00 92.00 160 VAL A O 1
ATOM 1233 N N . ASP A 1 161 ? -13.201 -16.909 5.188 1.00 93.06 161 ASP A N 1
ATOM 1234 C CA . ASP A 1 161 ? -14.144 -17.496 6.133 1.00 93.06 161 ASP A CA 1
ATOM 1235 C C . ASP A 1 161 ? -14.299 -16.606 7.379 1.00 93.06 161 ASP A C 1
ATOM 1237 O O . ASP A 1 161 ? -13.466 -15.743 7.677 1.00 93.06 161 ASP A O 1
ATOM 1241 N N . ALA A 1 162 ? -15.378 -16.821 8.131 1.00 94.44 162 ALA A N 1
ATOM 1242 C CA . ALA A 1 162 ? -15.695 -16.002 9.296 1.00 94.44 162 ALA A CA 1
ATOM 1243 C C . ALA A 1 162 ? -14.640 -16.085 10.414 1.00 94.44 162 ALA A C 1
ATOM 1245 O O . ALA A 1 162 ? -14.414 -15.089 11.103 1.00 94.44 162 ALA A O 1
ATOM 1246 N N . ALA A 1 163 ? -13.978 -17.231 10.601 1.00 96.62 163 ALA A N 1
ATOM 1247 C CA . ALA A 1 163 ? -12.969 -17.406 11.644 1.00 96.62 163 ALA A CA 1
ATOM 1248 C C . ALA A 1 163 ? -11.671 -16.667 11.290 1.00 96.62 163 ALA A C 1
ATOM 1250 O O . ALA A 1 163 ? -11.087 -15.993 12.141 1.00 96.62 163 ALA A O 1
ATOM 1251 N N . THR A 1 164 ? -11.255 -16.739 10.027 1.00 96.62 164 THR A N 1
ATOM 1252 C CA . THR A 1 164 ? -10.120 -15.991 9.482 1.00 96.62 164 THR A CA 1
ATOM 1253 C C . THR A 1 164 ? -10.374 -14.491 9.530 1.00 96.62 164 THR A C 1
ATOM 1255 O O . THR A 1 164 ? -9.561 -13.766 10.102 1.00 96.62 164 THR A O 1
ATOM 1258 N N . ALA A 1 165 ? -11.531 -14.024 9.047 1.00 97.38 165 ALA A N 1
ATOM 1259 C CA . ALA A 1 165 ? -11.897 -12.613 9.147 1.00 97.38 165 ALA A CA 1
ATOM 1260 C C . ALA A 1 165 ? -11.849 -12.135 10.605 1.00 97.38 165 ALA A C 1
ATOM 1262 O O . ALA A 1 165 ? -11.177 -11.149 10.897 1.00 97.38 165 ALA A O 1
ATOM 1263 N N . SER A 1 166 ? -12.478 -12.877 11.526 1.00 98.06 166 SER A N 1
ATOM 1264 C CA . SER A 1 166 ? -12.513 -12.545 12.959 1.00 98.06 166 SER A CA 1
ATOM 1265 C C . SER A 1 166 ? -11.129 -12.444 13.587 1.00 98.06 166 SER A C 1
ATOM 1267 O O . SER A 1 166 ? -10.891 -11.527 14.368 1.00 98.06 166 SER A O 1
ATOM 1269 N N . ARG A 1 167 ? -10.207 -13.351 13.244 1.00 97.62 167 ARG A N 1
ATOM 1270 C CA . ARG A 1 167 ? -8.819 -13.295 13.718 1.00 97.62 167 ARG A CA 1
ATOM 1271 C C . ARG A 1 167 ? -8.104 -12.052 13.196 1.00 97.62 167 ARG A C 1
ATOM 1273 O O . ARG A 1 167 ? -7.526 -11.327 13.999 1.00 97.62 167 ARG A O 1
ATOM 1280 N N . MET A 1 168 ? -8.175 -11.796 11.889 1.00 97.75 168 MET A N 1
ATOM 1281 C CA . MET A 1 168 ? -7.481 -10.666 11.266 1.00 97.75 168 MET A CA 1
ATOM 1282 C C . MET A 1 168 ? -7.990 -9.321 11.790 1.00 97.75 168 MET A C 1
ATOM 1284 O O . MET A 1 168 ? -7.202 -8.457 12.155 1.00 97.75 168 MET A O 1
ATOM 1288 N N . VAL A 1 169 ? -9.311 -9.126 11.881 1.00 98.38 169 VAL A N 1
ATOM 1289 C CA . VAL A 1 169 ? -9.871 -7.836 12.322 1.00 98.38 169 VAL A CA 1
ATOM 1290 C C . VAL A 1 169 ? -9.963 -7.687 13.840 1.00 98.38 169 VAL A C 1
ATOM 1292 O O . VAL A 1 169 ? -10.435 -6.649 14.305 1.00 98.38 169 VAL A O 1
ATOM 1295 N N . ARG A 1 170 ? -9.503 -8.675 14.623 1.00 97.94 170 ARG A N 1
ATOM 1296 C CA . ARG A 1 170 ? -9.623 -8.696 16.091 1.00 97.94 170 ARG A CA 1
ATOM 1297 C C . ARG A 1 170 ? -9.151 -7.399 16.764 1.00 97.94 170 ARG A C 1
ATOM 1299 O O . ARG A 1 170 ? -9.871 -6.914 17.639 1.00 97.94 170 ARG A O 1
ATOM 1306 N N . PRO A 1 171 ? -8.005 -6.790 16.393 1.00 97.94 171 PRO A N 1
ATOM 1307 C CA . PRO A 1 171 ? -7.589 -5.528 17.006 1.00 97.94 171 PRO A CA 1
ATOM 1308 C C . PRO A 1 171 ? -8.569 -4.384 16.734 1.00 97.94 171 PRO A C 1
ATOM 1310 O O . PRO A 1 171 ? -8.854 -3.581 17.624 1.00 97.94 171 PRO A O 1
ATOM 1313 N N . TYR A 1 172 ? -9.140 -4.333 15.528 1.00 98.50 172 TYR A N 1
ATOM 1314 C CA . TYR A 1 172 ? -10.151 -3.3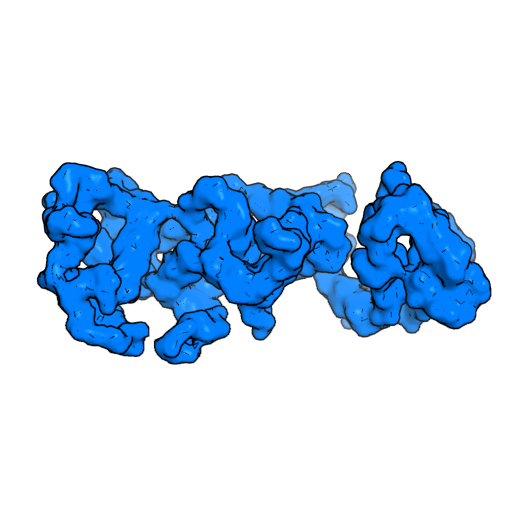41 15.180 1.00 98.50 172 TYR A CA 1
ATOM 1315 C C . TYR A 1 172 ? -11.461 -3.597 15.921 1.00 98.50 172 TYR A C 1
ATOM 1317 O O . TYR A 1 172 ? -11.955 -2.669 16.553 1.00 98.50 172 TYR A O 1
ATOM 1325 N N . THR A 1 173 ? -12.004 -4.821 15.912 1.00 98.25 173 THR A N 1
ATOM 1326 C CA . THR A 1 173 ? -13.262 -5.128 16.622 1.00 98.25 173 THR A CA 1
ATOM 1327 C C . THR A 1 173 ? -13.144 -4.831 18.111 1.00 98.25 173 THR A C 1
ATOM 1329 O O . THR A 1 173 ? -14.014 -4.159 18.655 1.00 98.25 173 THR A O 1
ATOM 1332 N N . TRP A 1 174 ? -12.020 -5.202 18.737 1.00 98.31 174 TRP A N 1
ATOM 1333 C CA . TRP A 1 174 ? -11.724 -4.860 20.128 1.00 98.31 174 TRP A CA 1
ATOM 1334 C C . TRP A 1 174 ? -11.800 -3.352 20.378 1.00 98.31 174 TRP A C 1
ATOM 1336 O O . TRP A 1 174 ? -12.461 -2.907 21.316 1.00 98.31 174 TRP A O 1
ATOM 1346 N N . LEU A 1 175 ? -11.168 -2.543 19.519 1.00 98.56 175 LEU A N 1
ATOM 1347 C CA . LEU A 1 175 ? -11.188 -1.091 19.676 1.00 98.56 175 LEU A CA 1
ATOM 1348 C C . LEU A 1 175 ? -12.596 -0.519 19.467 1.00 98.56 175 LEU A C 1
ATOM 1350 O O . LEU A 1 175 ? -13.011 0.357 20.225 1.00 98.56 175 LEU A O 1
ATOM 1354 N N . LEU A 1 176 ? -13.347 -1.008 18.473 1.00 98.56 176 LEU A N 1
ATOM 1355 C CA . LEU A 1 176 ? -14.726 -0.563 18.249 1.00 98.56 176 LEU A CA 1
ATOM 1356 C C . LEU A 1 176 ? -15.622 -0.909 19.447 1.00 98.56 176 LEU A C 1
ATOM 1358 O O . LEU A 1 176 ? -16.439 -0.083 19.860 1.00 98.56 176 LEU A O 1
ATOM 1362 N N . ASP A 1 177 ? -15.424 -2.086 20.040 1.00 98.19 177 ASP A N 1
ATOM 1363 C CA . ASP A 1 177 ? -16.126 -2.519 21.242 1.00 98.19 177 ASP A CA 1
ATOM 1364 C C . ASP A 1 177 ? -15.777 -1.684 22.464 1.00 98.19 177 ASP A C 1
ATOM 1366 O O . ASP A 1 177 ? -16.671 -1.273 23.207 1.00 98.19 177 ASP A O 1
ATOM 1370 N N . ARG A 1 178 ? -14.490 -1.377 22.635 1.00 98.00 178 ARG A N 1
ATOM 1371 C CA . ARG A 1 178 ? -13.989 -0.552 23.733 1.00 98.00 178 ARG A CA 1
ATOM 1372 C C . ARG A 1 178 ? -14.494 0.886 23.650 1.00 98.00 178 ARG A C 1
ATOM 1374 O O . ARG A 1 178 ? -14.742 1.487 24.692 1.00 98.00 178 ARG A O 1
ATOM 1381 N N . VAL A 1 179 ? -14.623 1.436 22.439 1.00 98.31 179 VAL A N 1
ATOM 1382 C CA . VAL A 1 179 ? -15.165 2.786 22.210 1.00 98.31 179 VAL A CA 1
ATOM 1383 C C . VAL A 1 179 ? -16.665 2.828 22.488 1.00 98.31 179 VAL A C 1
ATOM 1385 O O . VAL A 1 179 ? -17.136 3.777 23.110 1.00 98.31 179 VAL A O 1
ATOM 1388 N N . GLY A 1 180 ? -17.413 1.811 22.058 1.00 96.94 180 GLY A N 1
ATOM 1389 C CA . GLY A 1 180 ? -18.840 1.722 22.343 1.00 96.94 180 GLY A CA 1
ATOM 1390 C C . GLY A 1 180 ? -19.686 2.841 21.720 1.00 96.94 180 GLY A C 1
ATOM 1391 O O . GLY A 1 180 ? -19.227 3.615 20.875 1.00 96.94 180 GLY A O 1
ATOM 1392 N N . ASP A 1 181 ? -20.948 2.930 22.142 1.00 95.38 181 ASP A N 1
ATOM 1393 C CA . ASP A 1 181 ? -21.867 3.980 21.679 1.00 95.38 181 ASP A CA 1
ATOM 1394 C C . ASP A 1 181 ? -21.614 5.329 22.368 1.00 95.38 181 ASP A C 1
ATOM 1396 O O . ASP A 1 181 ? -21.763 6.379 21.735 1.00 95.38 181 ASP A O 1
ATOM 1400 N N . ASP A 1 182 ? -21.159 5.290 23.623 1.00 94.69 182 ASP A N 1
ATOM 1401 C CA . ASP A 1 182 ? -20.878 6.470 24.451 1.00 94.69 182 ASP A CA 1
ATOM 1402 C C . ASP A 1 182 ? -19.552 7.159 24.090 1.00 94.69 182 ASP A C 1
ATOM 1404 O O . ASP A 1 182 ? -19.376 8.361 24.312 1.00 94.69 182 ASP A O 1
ATOM 1408 N N . GLY A 1 183 ? -18.620 6.420 23.483 1.00 97.50 183 GLY A N 1
ATOM 1409 C CA . GLY A 1 183 ? -17.284 6.900 23.164 1.00 97.50 183 GLY A CA 1
ATOM 1410 C C . GLY A 1 183 ? -16.317 6.890 24.345 1.00 97.50 183 GLY A C 1
ATOM 1411 O O . GLY A 1 183 ? -16.656 6.582 25.484 1.00 97.50 183 GLY A O 1
ATOM 1412 N N . ILE A 1 184 ? -15.075 7.286 24.063 1.00 98.56 184 ILE A N 1
ATOM 1413 C CA . ILE A 1 184 ? -14.016 7.431 25.069 1.00 98.56 184 ILE A CA 1
ATOM 1414 C C . ILE A 1 184 ? -13.642 8.901 25.183 1.00 98.56 184 ILE A C 1
ATOM 1416 O O . ILE A 1 184 ? -13.216 9.523 24.205 1.00 98.56 184 ILE A O 1
ATOM 1420 N N . LYS A 1 185 ? -13.746 9.463 26.389 1.00 98.50 185 LYS A N 1
ATOM 1421 C CA . LYS A 1 185 ? -13.207 10.796 26.664 1.00 98.50 185 LYS A CA 1
ATOM 1422 C C . LYS A 1 185 ? -11.682 10.736 26.649 1.00 98.50 185 LYS A C 1
ATOM 1424 O O . LYS A 1 185 ? -11.074 10.001 27.421 1.00 98.50 185 LYS A O 1
ATOM 1429 N N . LEU A 1 186 ? -11.072 11.500 25.751 1.00 98.12 186 LEU A N 1
ATOM 1430 C CA . LEU A 1 186 ? -9.626 11.562 25.602 1.00 98.12 186 LEU A CA 1
ATOM 1431 C C . LEU A 1 186 ? -9.013 12.430 26.703 1.00 98.12 186 LEU A C 1
ATOM 1433 O O . LEU A 1 186 ? -9.669 13.279 27.312 1.00 98.12 186 LEU A O 1
ATOM 1437 N N . THR A 1 187 ? -7.721 12.224 26.935 1.00 96.94 187 THR A N 1
ATOM 1438 C CA . THR A 1 187 ? -6.901 13.123 27.752 1.00 96.94 187 THR A CA 1
ATOM 1439 C C . THR A 1 187 ? -6.866 14.529 27.142 1.00 96.94 187 THR A C 1
ATOM 1441 O O . THR A 1 187 ? -7.185 14.718 25.967 1.00 96.94 187 THR A O 1
ATOM 1444 N N . GLY A 1 188 ? -6.419 15.530 27.909 1.00 93.94 188 GLY A N 1
ATOM 1445 C CA . GLY A 1 188 ? -6.272 16.904 27.401 1.00 93.94 188 GLY A CA 1
ATOM 1446 C C . GLY A 1 188 ? -5.361 17.019 26.170 1.00 93.94 188 GLY A C 1
ATOM 1447 O O . GLY A 1 188 ? -5.559 17.906 25.349 1.00 93.94 188 GLY A O 1
ATOM 1448 N N . ALA A 1 189 ? -4.421 16.084 26.001 1.00 93.88 189 ALA A N 1
ATOM 1449 C CA . ALA A 1 189 ? -3.534 15.996 24.841 1.00 93.88 189 ALA A CA 1
ATOM 1450 C C . ALA A 1 189 ? -4.114 15.166 23.672 1.00 93.88 189 ALA A C 1
ATOM 1452 O O . ALA A 1 189 ? -3.432 14.938 22.680 1.00 93.88 189 ALA A O 1
ATOM 1453 N N . GLY A 1 190 ? -5.365 14.700 23.765 1.00 95.69 190 GLY A N 1
ATOM 1454 C CA . GLY A 1 190 ? -6.049 13.997 22.675 1.00 95.69 190 GLY A CA 1
ATOM 1455 C C . GLY A 1 190 ? -5.707 12.510 22.528 1.00 95.69 190 GLY A C 1
ATOM 1456 O O . GLY A 1 190 ? -6.019 11.933 21.479 1.00 95.69 190 GLY A O 1
ATOM 1457 N N . TYR A 1 191 ? -5.114 11.912 23.565 1.00 97.69 191 TYR A N 1
ATOM 1458 C CA . TYR A 1 191 ? -4.750 10.491 23.649 1.00 97.69 191 TYR A CA 1
ATOM 1459 C C . TYR A 1 191 ? -5.736 9.674 24.489 1.00 97.69 191 TYR A C 1
ATOM 1461 O O . TYR A 1 191 ? -6.434 10.229 25.344 1.00 97.69 191 TYR A O 1
ATOM 1469 N N . LEU A 1 192 ? -5.750 8.356 24.288 1.00 98.06 192 LEU A N 1
ATOM 1470 C CA . LEU A 1 192 ? -6.471 7.399 25.122 1.00 98.06 192 LEU A CA 1
ATOM 1471 C C . LEU A 1 192 ? -6.008 7.488 26.589 1.00 98.06 192 LEU A C 1
ATOM 1473 O O . LEU A 1 192 ? -4.803 7.532 26.856 1.00 98.06 192 LEU A O 1
ATOM 1477 N N . PRO A 1 193 ? -6.943 7.502 27.556 1.00 98.06 193 PRO A N 1
ATOM 1478 C CA . PRO A 1 193 ? -6.603 7.389 28.971 1.00 98.06 193 PRO A CA 1
ATOM 1479 C C . PRO A 1 193 ? -5.855 6.081 29.292 1.00 98.06 193 PRO A C 1
ATOM 1481 O O . PRO A 1 193 ? -6.134 5.063 28.650 1.00 98.06 193 PRO A O 1
ATOM 1484 N N . PRO A 1 194 ? -4.988 6.060 30.326 1.00 97.62 194 PRO A N 1
ATOM 1485 C CA . PRO A 1 194 ? -4.169 4.895 30.681 1.00 97.62 194 PRO A CA 1
ATOM 1486 C C . PRO A 1 194 ? -4.942 3.576 30.791 1.00 97.62 194 PRO A C 1
ATOM 1488 O O . PRO A 1 194 ? -4.511 2.577 30.232 1.00 97.62 194 PRO A O 1
ATOM 1491 N N . ALA A 1 195 ? -6.139 3.591 31.386 1.00 97.50 195 ALA A N 1
ATOM 1492 C CA . ALA A 1 195 ? -6.972 2.394 31.543 1.00 97.50 195 ALA A CA 1
ATOM 1493 C C . ALA A 1 195 ? -7.392 1.733 30.211 1.00 97.50 195 ALA A C 1
ATOM 1495 O O . ALA A 1 195 ? -7.683 0.539 30.169 1.00 97.50 195 ALA A O 1
ATOM 1496 N N . HIS A 1 196 ? -7.458 2.489 29.109 1.00 97.88 196 HIS A N 1
ATOM 1497 C CA . HIS A 1 196 ? -7.725 1.921 27.783 1.00 97.88 196 HIS A CA 1
ATOM 1498 C C . HIS A 1 196 ? -6.443 1.436 27.103 1.00 97.88 196 HIS A C 1
ATOM 1500 O O . HIS A 1 196 ? -6.494 0.449 26.377 1.00 97.88 196 HIS A O 1
ATOM 1506 N N . VAL A 1 197 ? -5.308 2.093 27.363 1.00 97.56 197 VAL A N 1
ATOM 1507 C CA . VAL A 1 197 ? -3.992 1.671 26.859 1.00 97.56 197 VAL A CA 1
ATOM 1508 C C . VAL A 1 197 ? -3.581 0.345 27.504 1.00 97.56 197 VAL A C 1
ATOM 1510 O O . VAL A 1 197 ? -3.251 -0.596 26.795 1.00 97.56 197 VAL A O 1
ATOM 1513 N N . GLU A 1 198 ? -3.695 0.233 28.828 1.00 96.81 198 GLU A N 1
ATOM 1514 C CA . GLU A 1 198 ? -3.367 -0.983 29.587 1.00 96.81 198 GLU A CA 1
ATOM 1515 C C . GLU A 1 198 ? -4.261 -2.168 29.188 1.00 96.81 198 GLU A C 1
ATOM 1517 O O . GLU A 1 198 ? -3.779 -3.293 29.027 1.00 96.81 198 GLU A O 1
ATOM 1522 N N . ALA A 1 199 ? -5.553 -1.908 28.955 1.00 97.31 199 ALA A N 1
ATOM 1523 C CA . ALA A 1 199 ? -6.484 -2.906 28.435 1.00 97.31 199 ALA A CA 1
ATOM 1524 C C . ALA A 1 199 ? -6.090 -3.369 27.023 1.00 97.31 199 ALA A C 1
ATOM 1526 O O . ALA A 1 199 ? -6.044 -4.569 26.777 1.00 97.31 199 ALA A O 1
ATOM 1527 N N . ALA A 1 200 ? -5.733 -2.447 26.117 1.00 96.50 200 ALA A N 1
ATOM 1528 C CA . ALA A 1 200 ? -5.267 -2.805 24.774 1.00 96.50 200 ALA A CA 1
ATOM 1529 C C . ALA A 1 200 ? -4.007 -3.678 24.838 1.00 96.50 200 ALA A C 1
ATOM 1531 O O . ALA A 1 200 ? -3.945 -4.720 24.194 1.00 96.50 200 ALA A O 1
ATOM 1532 N N . MET A 1 201 ? -3.024 -3.283 25.652 1.00 94.81 201 MET A N 1
ATOM 1533 C CA . MET A 1 201 ? -1.770 -4.023 25.820 1.00 94.81 201 MET A CA 1
ATOM 1534 C C . MET A 1 201 ? -2.002 -5.453 26.308 1.00 94.81 201 MET A C 1
ATOM 1536 O O . MET A 1 201 ? -1.404 -6.388 25.779 1.00 94.81 201 MET A O 1
ATOM 1540 N N . THR A 1 202 ? -2.889 -5.616 27.290 1.00 94.50 202 THR A N 1
ATOM 1541 C CA . THR A 1 202 ? -3.165 -6.909 27.923 1.00 94.50 202 THR A CA 1
ATOM 1542 C C . THR A 1 202 ? -4.039 -7.792 27.037 1.00 94.50 202 THR A C 1
ATOM 1544 O O . THR A 1 202 ? -3.698 -8.938 26.765 1.00 94.50 202 THR A O 1
ATOM 1547 N N . GLU A 1 203 ? -5.172 -7.272 26.566 1.00 96.44 203 GLU A N 1
ATOM 1548 C CA . GLU A 1 203 ? -6.185 -8.072 25.877 1.00 96.44 203 GLU A CA 1
ATOM 1549 C C . GLU A 1 203 ? -5.789 -8.390 24.432 1.00 96.44 203 GLU A C 1
ATOM 1551 O O . GLU A 1 203 ? -6.151 -9.448 23.916 1.00 96.44 203 GLU A O 1
ATOM 1556 N N . LEU A 1 204 ? -5.024 -7.515 23.769 1.00 94.25 204 LEU A N 1
ATOM 1557 C CA . LEU A 1 204 ? -4.527 -7.760 22.412 1.00 94.25 204 LEU A CA 1
ATOM 1558 C C . LEU A 1 204 ? -3.139 -8.409 22.373 1.00 94.25 204 LEU A C 1
ATOM 1560 O O . LEU A 1 204 ? -2.718 -8.798 21.290 1.00 94.25 204 LEU A O 1
ATOM 1564 N N . GLY A 1 205 ? -2.463 -8.572 23.516 1.00 91.00 205 GLY A N 1
ATOM 1565 C CA . GLY A 1 205 ? -1.133 -9.188 23.575 1.00 91.00 205 GLY A CA 1
ATOM 1566 C C . GLY A 1 205 ? -0.007 -8.303 23.028 1.00 91.00 205 GLY A C 1
ATOM 1567 O O . GLY A 1 205 ? 1.059 -8.800 22.692 1.00 91.00 205 GLY A O 1
ATOM 1568 N N . LEU A 1 206 ? -0.205 -6.981 22.966 1.00 89.00 206 LEU A N 1
ATOM 1569 C CA . LEU A 1 206 ? 0.750 -6.045 22.345 1.00 89.00 206 LEU A CA 1
ATOM 1570 C C . LEU A 1 206 ? 2.046 -5.857 23.156 1.00 89.00 206 LEU A C 1
ATOM 1572 O O . LEU A 1 206 ? 2.957 -5.159 22.714 1.00 89.00 206 LEU A O 1
ATOM 1576 N N . GLY A 1 207 ? 2.134 -6.447 24.352 1.00 81.69 207 GLY A N 1
ATOM 1577 C CA . GLY A 1 207 ? 3.344 -6.435 25.178 1.00 81.69 207 GLY A CA 1
ATOM 1578 C C . GLY A 1 207 ? 4.524 -7.178 24.551 1.00 81.69 207 GLY A C 1
ATOM 1579 O O . GLY A 1 207 ? 5.665 -6.833 24.838 1.00 81.69 207 GLY A O 1
ATOM 1580 N N . GLU A 1 208 ? 4.266 -8.147 23.671 1.00 79.00 208 GLU A N 1
ATOM 1581 C CA . GLU A 1 208 ? 5.320 -8.875 22.949 1.00 79.00 208 GLU A CA 1
ATOM 1582 C C . GLU A 1 208 ? 5.975 -8.013 21.855 1.00 79.00 208 GLU A C 1
ATOM 1584 O O . GLU A 1 208 ? 7.128 -8.228 21.491 1.00 79.00 208 GLU A O 1
ATOM 1589 N N . GLU A 1 209 ? 5.262 -6.992 21.371 1.00 77.69 209 GLU A N 1
ATOM 1590 C CA . GLU A 1 209 ? 5.684 -6.129 20.264 1.00 77.69 209 GLU A CA 1
ATOM 1591 C C . GLU A 1 209 ? 6.392 -4.840 20.730 1.00 77.69 209 GLU A C 1
ATOM 1593 O O . GLU A 1 209 ? 6.915 -4.087 19.904 1.00 77.69 209 GLU A O 1
ATOM 1598 N N . TRP A 1 210 ? 6.379 -4.524 22.034 1.00 84.19 210 TRP A N 1
ATOM 1599 C CA . TRP A 1 210 ? 6.775 -3.200 22.525 1.00 84.19 210 TRP A CA 1
ATOM 1600 C C . TRP A 1 210 ? 7.547 -3.207 23.841 1.00 84.19 210 TRP A C 1
ATOM 1602 O O . TRP A 1 210 ? 7.093 -3.716 24.864 1.00 84.19 210 TRP A O 1
ATOM 1612 N N . ILE A 1 211 ? 8.682 -2.505 23.842 1.00 81.31 211 ILE A N 1
ATOM 1613 C CA . ILE A 1 211 ? 9.493 -2.275 25.037 1.00 81.31 211 ILE A CA 1
ATOM 1614 C C . ILE A 1 211 ? 9.001 -0.993 25.721 1.00 81.31 211 ILE A C 1
ATOM 1616 O O . ILE A 1 211 ? 9.340 0.120 25.320 1.00 81.31 211 ILE A O 1
ATOM 1620 N N . GLY A 1 212 ? 8.194 -1.131 26.774 1.00 82.94 212 GLY A N 1
ATOM 1621 C CA . GLY A 1 212 ? 7.722 0.012 27.554 1.00 82.94 212 GLY A CA 1
ATOM 1622 C C . GLY A 1 212 ? 6.683 -0.347 28.612 1.00 82.94 212 GLY A C 1
ATOM 1623 O O . GLY A 1 212 ? 6.215 -1.476 28.692 1.00 82.94 212 GLY A O 1
ATOM 1624 N N . LYS A 1 213 ? 6.290 0.641 29.430 1.00 85.44 213 LYS A N 1
ATOM 1625 C CA . LYS A 1 213 ? 5.286 0.445 30.495 1.00 85.44 213 LYS A CA 1
ATOM 1626 C C . LYS A 1 213 ? 3.867 0.185 29.976 1.00 85.44 213 LYS A C 1
ATOM 1628 O O . LYS A 1 213 ? 3.043 -0.294 30.743 1.00 85.44 213 LYS A O 1
ATOM 1633 N N . GLY A 1 214 ? 3.562 0.555 28.729 1.00 88.00 214 GLY A N 1
ATOM 1634 C CA . GLY A 1 214 ? 2.252 0.299 28.122 1.00 88.00 214 GLY A CA 1
ATOM 1635 C C . GLY A 1 214 ? 1.080 1.063 28.755 1.00 88.00 214 GLY A C 1
ATOM 1636 O O . GLY A 1 214 ? -0.038 0.566 28.745 1.00 88.00 214 GLY A O 1
ATOM 1637 N N . ASN A 1 215 ? 1.316 2.251 29.330 1.00 90.56 215 ASN A N 1
ATOM 1638 C CA . ASN A 1 215 ? 0.298 3.016 30.072 1.00 90.56 215 ASN A CA 1
ATOM 1639 C C . ASN A 1 215 ? 0.049 4.444 29.548 1.00 90.56 215 ASN A C 1
ATOM 1641 O O . ASN A 1 215 ? -0.813 5.160 30.057 1.00 90.56 215 ASN A O 1
ATOM 1645 N N . ARG A 1 216 ? 0.798 4.886 28.533 1.00 93.50 216 ARG A N 1
ATOM 1646 C CA . ARG A 1 216 ? 0.620 6.183 27.864 1.00 93.50 216 ARG A CA 1
ATOM 1647 C C . ARG A 1 216 ? 0.651 5.964 26.364 1.00 93.50 216 ARG A C 1
ATOM 1649 O O . ARG A 1 216 ? 1.654 5.482 25.844 1.00 93.50 216 ARG A O 1
ATOM 1656 N N . GLU A 1 217 ? -0.431 6.311 25.674 1.00 95.12 217 GLU A N 1
ATOM 1657 C CA . GLU A 1 217 ? -0.586 6.018 24.243 1.00 95.12 217 GLU A CA 1
ATOM 1658 C C . GLU A 1 217 ? 0.546 6.623 23.399 1.00 95.12 217 GLU A C 1
ATOM 1660 O O . GLU A 1 217 ? 1.144 5.929 22.588 1.00 95.12 217 GLU A O 1
ATOM 1665 N N . ASN A 1 218 ? 0.931 7.875 23.660 1.00 93.31 218 ASN A N 1
ATOM 1666 C CA . ASN A 1 218 ? 2.029 8.553 22.959 1.00 93.31 218 ASN A CA 1
ATOM 1667 C C . ASN A 1 218 ? 3.430 7.969 23.238 1.00 93.31 218 ASN A C 1
ATOM 1669 O O . ASN A 1 218 ? 4.412 8.439 22.676 1.00 93.31 218 ASN A O 1
ATOM 1673 N N . GLN A 1 219 ? 3.531 6.983 24.130 1.00 92.62 219 GLN A N 1
ATOM 1674 C CA . GLN A 1 219 ? 4.745 6.215 24.428 1.00 92.62 219 GLN A CA 1
ATOM 1675 C C . GLN A 1 219 ? 4.533 4.708 24.194 1.00 92.62 219 GLN A C 1
ATOM 1677 O O . GLN A 1 219 ? 5.351 3.894 24.618 1.00 92.62 219 GLN A O 1
ATOM 1682 N N . THR A 1 220 ? 3.416 4.330 23.564 1.00 93.50 220 THR A N 1
ATOM 1683 C CA . THR A 1 220 ? 3.004 2.945 23.314 1.00 93.50 220 THR A CA 1
ATOM 1684 C C . THR A 1 220 ? 2.550 2.827 21.860 1.00 93.50 220 THR A C 1
ATOM 1686 O O . THR A 1 220 ? 1.350 2.814 21.571 1.00 93.50 220 THR A O 1
ATOM 1689 N N . LEU A 1 221 ? 3.520 2.782 20.937 1.00 91.06 221 LEU A N 1
ATOM 1690 C CA . LEU A 1 221 ? 3.262 2.871 19.495 1.00 91.06 221 LEU A CA 1
ATOM 1691 C C . LEU A 1 221 ? 2.224 1.862 18.977 1.00 91.06 221 LEU A C 1
ATOM 1693 O O . LEU A 1 221 ? 1.353 2.300 18.234 1.00 91.06 221 LEU A O 1
ATOM 1697 N N . PRO A 1 222 ? 2.190 0.576 19.387 1.00 91.62 222 PRO A N 1
ATOM 1698 C CA . PRO A 1 222 ? 1.169 -0.349 18.882 1.00 91.62 222 PRO A CA 1
ATOM 1699 C C . PRO A 1 222 ? -0.273 0.096 19.168 1.00 91.62 222 PRO A C 1
ATOM 1701 O O . PRO A 1 222 ? -1.151 -0.055 18.318 1.00 91.62 222 PRO A O 1
ATOM 1704 N N . VAL A 1 223 ? -0.520 0.691 20.342 1.00 95.75 223 VAL A N 1
ATOM 1705 C CA . VAL A 1 223 ? -1.846 1.210 20.715 1.00 95.75 223 VAL A CA 1
ATOM 1706 C C . VAL A 1 223 ? -2.164 2.479 19.927 1.00 95.75 223 VAL A C 1
ATOM 1708 O O . VAL A 1 223 ? -3.269 2.611 19.397 1.00 95.75 223 VAL A O 1
ATOM 1711 N N . LEU A 1 224 ? -1.185 3.380 19.803 1.00 95.50 224 LEU A N 1
ATOM 1712 C CA . LEU A 1 224 ? -1.314 4.600 19.008 1.00 95.50 224 LEU A CA 1
ATOM 1713 C C . LEU A 1 224 ? -1.655 4.276 17.546 1.00 95.50 224 LEU A C 1
ATOM 1715 O O . LEU A 1 224 ? -2.646 4.769 17.010 1.00 95.50 224 LEU A O 1
ATOM 1719 N N . HIS A 1 225 ? -0.883 3.376 16.943 1.00 94.12 225 HIS A N 1
ATOM 1720 C CA . HIS A 1 225 ? -1.035 2.891 15.576 1.00 94.12 225 HIS A CA 1
ATOM 1721 C C . HIS A 1 225 ? -2.392 2.220 15.342 1.00 94.12 225 HIS A C 1
ATOM 1723 O O . HIS A 1 225 ? -3.019 2.432 14.302 1.00 94.12 225 HIS A O 1
ATOM 1729 N N . LEU A 1 226 ? -2.896 1.444 16.309 1.00 97.19 226 LEU A N 1
ATOM 1730 C CA . LEU A 1 226 ? -4.238 0.870 16.226 1.00 97.19 226 LEU A CA 1
ATOM 1731 C C . LEU A 1 226 ? -5.316 1.963 16.180 1.00 97.19 226 LEU A C 1
ATOM 1733 O O . LEU A 1 226 ? -6.194 1.926 15.315 1.00 97.19 226 LEU A O 1
ATOM 1737 N N . ARG A 1 227 ? -5.245 2.962 17.070 1.00 97.81 227 ARG A N 1
ATOM 1738 C CA . ARG A 1 227 ? -6.216 4.067 17.078 1.00 97.81 227 ARG A CA 1
ATOM 1739 C C . ARG A 1 227 ? -6.140 4.897 15.799 1.00 97.81 227 ARG A C 1
ATOM 1741 O O . ARG A 1 227 ? -7.180 5.278 15.260 1.00 97.81 227 ARG A O 1
ATOM 1748 N N . GLU A 1 228 ? -4.938 5.237 15.355 1.00 96.12 228 GLU A N 1
ATOM 1749 C CA . GLU A 1 228 ? -4.725 6.124 14.210 1.00 96.12 228 GLU A CA 1
ATOM 1750 C C . GLU A 1 228 ? -5.088 5.450 12.900 1.00 96.12 228 GLU A C 1
ATOM 1752 O O . GLU A 1 228 ? -5.878 6.014 12.151 1.00 96.12 228 GLU A O 1
ATOM 1757 N N . SER A 1 229 ? -4.681 4.198 12.690 1.00 97.00 229 SER A N 1
ATOM 1758 C CA . SER A 1 229 ? -5.138 3.437 11.524 1.00 97.00 229 SER A CA 1
ATOM 1759 C C . SER A 1 229 ? -6.663 3.280 11.505 1.00 97.00 229 SER A C 1
ATOM 1761 O O . SER A 1 229 ? -7.284 3.477 10.465 1.00 97.00 229 SER A O 1
ATOM 1763 N N . ALA A 1 230 ? -7.320 3.031 12.645 1.00 98.06 230 ALA A N 1
ATOM 1764 C CA . ALA A 1 230 ? -8.783 2.983 12.696 1.00 98.06 230 ALA A CA 1
ATOM 1765 C C . ALA A 1 230 ? -9.436 4.339 12.352 1.00 98.06 230 ALA A C 1
ATOM 1767 O O . ALA A 1 230 ? -10.488 4.380 11.707 1.00 98.06 230 ALA A O 1
ATOM 1768 N N . ALA A 1 231 ? -8.826 5.458 12.753 1.00 97.12 231 ALA A N 1
ATOM 1769 C CA . ALA A 1 231 ? -9.282 6.793 12.369 1.00 97.12 231 ALA A CA 1
ATOM 1770 C C . ALA A 1 231 ? -9.072 7.063 10.868 1.00 97.12 231 ALA A C 1
ATOM 1772 O O . ALA A 1 231 ? -10.022 7.474 10.200 1.00 97.12 231 A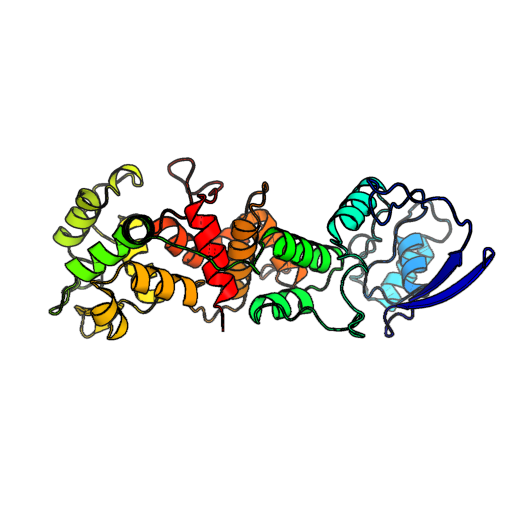LA A O 1
ATOM 1773 N N . ASN A 1 232 ? -7.890 6.754 10.325 1.00 95.12 232 ASN A N 1
ATOM 1774 C CA . ASN A 1 232 ? -7.535 6.959 8.914 1.00 95.12 232 ASN A CA 1
ATOM 1775 C C . ASN A 1 232 ? -8.390 6.078 7.982 1.00 95.12 232 ASN A C 1
ATOM 1777 O O . ASN A 1 232 ? -8.801 6.510 6.907 1.00 95.12 232 ASN A O 1
ATOM 1781 N N . MET A 1 233 ? -8.794 4.891 8.446 1.00 96.25 233 MET A N 1
ATOM 1782 C CA . MET A 1 233 ? -9.746 4.009 7.754 1.00 96.25 233 MET A CA 1
ATOM 1783 C C . MET A 1 233 ? -11.220 4.436 7.928 1.00 96.25 233 MET A C 1
ATOM 1785 O O . MET A 1 233 ? -12.148 3.795 7.418 1.00 96.25 233 MET A O 1
ATOM 1789 N N . GLY A 1 234 ? -11.482 5.541 8.631 1.00 96.81 234 GLY A N 1
ATOM 1790 C CA . GLY A 1 234 ? -12.816 6.118 8.807 1.00 96.81 234 GLY A CA 1
ATOM 1791 C C . GLY A 1 234 ? -13.723 5.336 9.759 1.00 96.81 234 GLY A C 1
ATOM 1792 O O . GLY A 1 234 ? -14.949 5.454 9.672 1.00 96.81 234 GLY A O 1
ATOM 1793 N N . LEU A 1 235 ? -13.156 4.531 10.659 1.00 98.19 235 LEU A N 1
ATOM 1794 C CA . LEU A 1 235 ? -13.912 3.834 11.701 1.00 98.19 235 LEU A CA 1
ATOM 1795 C C . LEU A 1 235 ? -14.138 4.721 12.932 1.00 98.19 235 LEU A C 1
ATOM 1797 O O . LEU A 1 235 ? -15.173 4.628 13.594 1.00 98.19 235 LEU A O 1
ATOM 1801 N N . LEU A 1 236 ? -13.207 5.634 13.207 1.00 98.31 236 LEU A N 1
ATOM 1802 C CA . LEU A 1 236 ? -13.248 6.521 14.366 1.00 98.31 236 LEU A CA 1
ATOM 1803 C C . LEU A 1 236 ? -13.258 7.992 13.960 1.00 98.31 236 LEU A C 1
ATOM 1805 O O . LEU A 1 236 ? -12.776 8.374 12.898 1.00 98.31 236 LEU A O 1
ATOM 1809 N N . ARG A 1 237 ? -13.795 8.836 14.839 1.00 97.50 237 ARG A N 1
ATOM 1810 C CA . ARG A 1 237 ? -13.725 10.298 14.729 1.00 97.50 237 ARG A CA 1
ATOM 1811 C C . ARG A 1 237 ? -13.566 10.930 16.105 1.00 97.50 237 ARG A C 1
ATOM 1813 O O . ARG A 1 237 ? -14.081 10.405 17.091 1.00 97.50 237 ARG A O 1
ATOM 1820 N N . LYS A 1 238 ? -12.914 12.090 16.169 1.00 96.69 238 LYS A N 1
ATOM 1821 C CA . LYS A 1 238 ? -12.813 12.900 17.391 1.00 96.69 238 LYS A CA 1
ATOM 1822 C C . LYS A 1 238 ? -13.842 14.033 17.344 1.00 96.69 238 LYS A C 1
ATOM 1824 O O . LYS A 1 238 ? -13.974 14.704 16.325 1.00 96.69 238 LYS A O 1
ATOM 1829 N N . ARG A 1 239 ? -14.576 14.259 18.436 1.00 96.44 239 ARG A N 1
ATOM 1830 C CA . ARG A 1 239 ? -15.509 15.389 18.592 1.00 96.44 239 ARG A CA 1
ATOM 1831 C C . ARG A 1 239 ? -15.492 15.887 20.034 1.00 96.44 239 ARG A C 1
ATOM 1833 O O . ARG A 1 239 ? -15.739 15.107 20.945 1.00 96.44 239 ARG A O 1
ATOM 1840 N N . HIS A 1 240 ? -15.202 17.174 20.236 1.00 94.75 240 HIS A N 1
ATOM 1841 C CA . HIS A 1 240 ? -15.140 17.818 21.562 1.00 94.75 240 HIS A CA 1
ATOM 1842 C C . HIS A 1 240 ? -14.352 16.997 22.608 1.00 94.75 240 HIS A C 1
ATOM 1844 O O . HIS A 1 240 ? -14.833 16.741 23.710 1.00 94.75 240 HIS A O 1
ATOM 1850 N N . GLY A 1 241 ? -13.156 16.518 22.239 1.00 96.50 241 GLY A N 1
ATOM 1851 C CA . GLY A 1 241 ? -12.302 15.709 23.121 1.00 96.50 241 GLY A CA 1
ATOM 1852 C C . GLY A 1 241 ? -12.783 14.273 23.366 1.00 96.50 241 GLY A C 1
ATOM 1853 O O . GLY A 1 241 ? -12.228 13.593 24.218 1.00 96.50 241 GLY A O 1
ATOM 1854 N N . THR A 1 242 ? -13.794 13.794 22.638 1.00 98.12 242 THR A N 1
ATOM 1855 C CA . THR A 1 242 ? -14.314 12.421 22.745 1.00 98.12 242 THR A CA 1
ATOM 1856 C C . THR A 1 242 ? -14.042 11.657 21.453 1.00 98.12 242 THR A C 1
ATOM 1858 O O . THR A 1 242 ? -14.299 12.166 20.359 1.00 98.12 242 THR A O 1
ATOM 1861 N N . LEU A 1 243 ? -13.509 10.444 21.571 1.00 98.50 243 LEU A N 1
ATOM 1862 C CA . LEU A 1 243 ? -13.340 9.489 20.482 1.00 98.50 243 LEU A CA 1
ATOM 1863 C C . LEU A 1 243 ? -14.639 8.699 20.309 1.00 98.50 243 LEU A C 1
ATOM 1865 O O . LEU A 1 243 ? -15.135 8.113 21.266 1.00 98.50 243 LEU A O 1
ATOM 1869 N N . LEU A 1 244 ? -15.194 8.703 19.101 1.00 98.69 244 LEU A N 1
ATOM 1870 C CA . LEU A 1 244 ? -16.504 8.134 18.791 1.00 98.69 244 LEU A CA 1
ATOM 1871 C C . LEU A 1 244 ? -16.428 7.224 17.568 1.00 98.69 244 LEU A C 1
ATOM 1873 O O . LEU A 1 244 ? -15.667 7.490 16.634 1.00 98.69 244 LEU A O 1
ATOM 1877 N N . LEU A 1 245 ? -17.320 6.234 17.517 1.00 98.56 245 LEU A N 1
ATOM 1878 C CA . LEU A 1 245 ? -17.566 5.446 16.312 1.00 98.56 245 LEU A CA 1
ATOM 1879 C C . LEU A 1 245 ? -18.179 6.309 15.195 1.00 98.56 245 LEU A C 1
ATOM 1881 O O . LEU A 1 245 ? -19.085 7.133 15.418 1.00 98.56 245 LEU A O 1
ATOM 1885 N N . THR A 1 246 ? -17.731 6.094 13.959 1.00 97.94 246 THR A N 1
ATOM 1886 C CA . THR A 1 246 ? -18.451 6.578 12.773 1.00 97.94 246 THR A CA 1
ATOM 1887 C C . THR A 1 246 ? -19.732 5.770 12.544 1.00 97.94 246 THR A C 1
ATOM 1889 O O . THR A 1 246 ? -19.978 4.746 13.181 1.00 97.94 246 THR A O 1
ATOM 1892 N N . SER A 1 247 ? -20.600 6.235 11.639 1.00 95.38 247 SER A N 1
ATOM 1893 C CA . SER A 1 247 ? -21.812 5.490 11.265 1.00 95.38 247 SER A CA 1
ATOM 1894 C C . SER A 1 247 ? -21.494 4.129 10.645 1.00 95.38 247 SER A C 1
ATOM 1896 O O . SER A 1 247 ? -22.220 3.173 10.901 1.00 95.38 247 SER A O 1
ATOM 1898 N N . HIS A 1 248 ? -20.411 4.037 9.868 1.00 93.00 248 HIS A N 1
ATOM 1899 C CA . HIS A 1 248 ? -19.923 2.778 9.310 1.00 93.00 248 HIS A CA 1
ATOM 1900 C C . HIS A 1 248 ? -19.459 1.841 10.425 1.00 93.00 248 HIS A C 1
ATOM 1902 O O . HIS A 1 248 ? -19.949 0.721 10.507 1.00 93.00 248 HIS A O 1
ATOM 1908 N N . ALA A 1 249 ? -18.609 2.320 11.340 1.00 96.38 249 ALA A N 1
ATOM 1909 C CA . ALA A 1 249 ? -18.099 1.495 12.431 1.00 96.38 249 ALA A CA 1
ATOM 1910 C C . ALA A 1 249 ? -19.200 0.910 13.324 1.00 96.38 249 ALA A C 1
ATOM 1912 O O . ALA A 1 249 ? -19.133 -0.268 13.652 1.00 96.38 249 ALA A O 1
ATOM 1913 N N . ARG A 1 250 ? -20.254 1.676 13.656 1.00 95.62 250 ARG A N 1
ATOM 1914 C CA . ARG A 1 250 ? -21.389 1.131 14.430 1.00 95.62 250 ARG A CA 1
ATOM 1915 C C . ARG A 1 250 ? -22.073 -0.046 13.735 1.00 95.62 250 ARG A C 1
ATOM 1917 O O . ARG A 1 250 ? -22.475 -0.984 14.407 1.00 95.62 250 ARG A O 1
ATOM 1924 N N . LYS A 1 251 ? -22.196 -0.004 12.403 1.00 94.12 251 LYS A N 1
ATOM 1925 C CA . LYS A 1 251 ? -22.797 -1.096 11.620 1.00 94.12 251 LYS A CA 1
ATOM 1926 C C . LYS A 1 251 ? -21.883 -2.321 11.534 1.00 94.12 251 LYS A C 1
ATOM 1928 O O . LYS A 1 251 ? -22.382 -3.434 11.489 1.00 94.12 251 LYS A O 1
ATOM 1933 N N . LEU A 1 252 ? -20.568 -2.105 11.502 1.00 95.56 252 LEU A N 1
ATOM 1934 C CA . LEU A 1 252 ? -19.563 -3.157 11.306 1.00 95.56 252 LEU A CA 1
ATOM 1935 C C . LEU A 1 252 ? -19.128 -3.847 12.606 1.00 95.56 252 LEU A C 1
ATOM 1937 O O . LEU A 1 252 ? -18.558 -4.929 12.555 1.00 95.56 252 LEU A O 1
ATOM 1941 N N . ARG A 1 253 ? -19.385 -3.235 13.767 1.00 89.81 253 ARG A N 1
ATOM 1942 C CA . ARG A 1 253 ? -18.903 -3.677 15.087 1.00 89.81 253 ARG A CA 1
ATOM 1943 C C . ARG A 1 253 ? -19.213 -5.148 15.419 1.00 89.81 253 ARG A C 1
ATOM 1945 O O . ARG A 1 253 ? -18.413 -5.781 16.091 1.00 89.81 253 ARG A O 1
ATOM 1952 N N . GLY A 1 254 ? -20.330 -5.688 14.930 1.00 91.56 254 GLY A N 1
ATOM 1953 C CA . GLY A 1 254 ? -20.740 -7.083 15.148 1.00 91.56 254 GLY A CA 1
ATOM 1954 C C . GLY A 1 254 ? -20.544 -8.021 13.952 1.00 91.56 254 GLY A C 1
ATOM 1955 O O . GLY A 1 254 ? -20.993 -9.161 14.016 1.00 91.56 254 GLY A O 1
ATOM 1956 N N . ASP A 1 255 ? -19.921 -7.560 12.864 1.00 96.69 255 ASP A N 1
ATOM 1957 C CA . ASP A 1 255 ? -19.751 -8.337 11.631 1.00 96.69 255 ASP A CA 1
ATOM 1958 C C . ASP A 1 255 ? -18.283 -8.293 11.165 1.00 96.69 255 ASP A C 1
ATOM 1960 O O . ASP A 1 255 ? -17.882 -7.402 10.405 1.00 96.69 255 ASP A O 1
ATOM 1964 N N . PRO A 1 256 ? -17.453 -9.248 11.626 1.00 96.56 256 PRO A N 1
ATOM 1965 C CA . PRO A 1 256 ? -16.036 -9.291 11.284 1.00 96.56 256 PRO A CA 1
ATOM 1966 C C . PRO A 1 256 ? -15.760 -9.466 9.789 1.00 96.56 256 PRO A C 1
ATOM 1968 O O . PRO A 1 256 ? -14.780 -8.920 9.284 1.00 96.56 256 PRO A O 1
ATOM 1971 N N . VAL A 1 257 ? -16.622 -10.186 9.062 1.00 97.00 257 VAL A N 1
ATOM 1972 C CA . VAL A 1 257 ? -16.472 -10.389 7.612 1.00 97.00 257 VAL A CA 1
ATOM 1973 C C . VAL A 1 257 ? -16.747 -9.081 6.876 1.00 97.00 257 VAL A C 1
ATOM 1975 O O . VAL A 1 257 ? -15.966 -8.684 6.007 1.00 97.00 257 VAL A O 1
ATOM 1978 N N . ALA A 1 258 ? -17.806 -8.360 7.251 1.00 96.81 258 ALA A N 1
ATOM 1979 C CA . ALA A 1 258 ? -18.078 -7.045 6.684 1.00 96.81 258 ALA A CA 1
ATOM 1980 C C . ALA A 1 258 ? -16.979 -6.031 7.031 1.00 96.81 258 ALA A C 1
ATOM 1982 O O . ALA A 1 258 ? -16.603 -5.229 6.173 1.00 96.81 258 ALA A O 1
ATOM 1983 N N . LEU A 1 259 ? -16.435 -6.063 8.254 1.00 98.12 259 LEU A N 1
ATOM 1984 C CA . LEU A 1 259 ? -15.325 -5.194 8.652 1.00 98.12 259 LEU A CA 1
ATOM 1985 C C . LEU A 1 259 ? -14.057 -5.489 7.841 1.00 98.12 259 LEU A C 1
ATOM 1987 O O . LEU A 1 259 ? -13.398 -4.557 7.382 1.00 98.12 259 LEU A O 1
ATOM 1991 N N . TRP A 1 260 ? -13.749 -6.765 7.608 1.00 98.12 260 TRP A N 1
ATOM 1992 C CA . TRP A 1 260 ? -12.616 -7.187 6.786 1.00 98.12 260 TRP A CA 1
ATOM 1993 C C . TRP A 1 260 ? -12.718 -6.624 5.364 1.00 98.12 260 TRP A C 1
ATOM 1995 O O . TRP A 1 260 ? -11.798 -5.960 4.884 1.00 98.12 260 TRP A O 1
ATOM 2005 N N . TRP A 1 261 ? -13.881 -6.782 4.721 1.00 96.06 261 TRP A N 1
ATOM 2006 C CA . TRP A 1 261 ? -14.128 -6.234 3.384 1.00 96.06 261 TRP A CA 1
ATOM 2007 C C . TRP A 1 261 ? -14.153 -4.706 3.355 1.00 96.06 261 TRP A C 1
ATOM 2009 O O . TRP A 1 261 ? -13.720 -4.101 2.374 1.00 96.06 261 TRP A O 1
ATOM 2019 N N . TYR A 1 262 ? -14.651 -4.066 4.414 1.00 96.62 262 TYR A N 1
ATOM 2020 C CA . TYR A 1 262 ? -14.622 -2.612 4.542 1.00 96.62 262 TYR A CA 1
ATOM 2021 C C . TYR A 1 262 ? -13.186 -2.078 4.568 1.00 96.62 262 TYR A C 1
ATOM 2023 O O . TYR A 1 262 ? -12.905 -1.076 3.910 1.00 96.62 262 TYR A O 1
ATOM 2031 N N . LEU A 1 263 ? -12.287 -2.741 5.303 1.00 97.00 263 LEU A N 1
ATOM 2032 C CA . LEU A 1 263 ? -10.874 -2.370 5.366 1.00 97.00 263 LEU A CA 1
ATOM 2033 C C . LEU A 1 263 ? -10.175 -2.616 4.025 1.00 97.00 263 LEU A C 1
ATOM 2035 O O . LEU A 1 263 ? -9.497 -1.716 3.538 1.00 97.00 263 LEU A O 1
ATOM 2039 N N . ALA A 1 264 ? -10.401 -3.771 3.389 1.00 95.69 264 ALA A N 1
ATOM 2040 C CA . ALA A 1 264 ? -9.827 -4.082 2.076 1.00 95.69 264 ALA A CA 1
ATOM 2041 C C . ALA A 1 264 ? -10.209 -3.035 1.012 1.00 95.69 264 ALA A C 1
ATOM 2043 O O . ALA A 1 264 ? -9.374 -2.604 0.231 1.00 95.69 264 ALA A O 1
ATOM 2044 N N . LYS A 1 265 ? -11.452 -2.540 1.023 1.00 93.31 265 LYS A N 1
ATOM 2045 C CA . LYS A 1 265 ? -11.938 -1.513 0.078 1.00 93.31 265 LYS A CA 1
ATOM 2046 C C . LYS A 1 265 ? -11.351 -0.111 0.275 1.00 93.31 265 LYS A C 1
ATOM 2048 O O . LYS A 1 265 ? -11.705 0.800 -0.469 1.00 93.31 265 LYS A O 1
ATOM 2053 N N . ARG A 1 266 ? -10.566 0.113 1.329 1.00 93.62 266 ARG A N 1
ATOM 2054 C CA . ARG A 1 266 ? -10.159 1.455 1.777 1.00 93.62 266 ARG A CA 1
ATOM 2055 C C . ARG A 1 266 ? -8.662 1.592 2.047 1.00 93.62 266 ARG A C 1
ATOM 2057 O O . ARG A 1 266 ? -8.281 2.607 2.617 1.00 93.62 266 ARG A O 1
ATOM 2064 N N . ILE A 1 267 ? -7.860 0.579 1.727 1.00 94.56 267 ILE A N 1
ATOM 2065 C CA . ILE A 1 267 ? -6.421 0.530 2.012 1.00 94.56 267 ILE A CA 1
ATOM 2066 C C . ILE A 1 267 ? -5.602 0.541 0.715 1.00 94.56 267 ILE A C 1
ATOM 2068 O O . ILE A 1 267 ? -5.934 -0.343 -0.070 1.00 94.56 267 ILE A O 1
ATOM 2072 N N . PRO A 1 268 ? -4.510 1.358 0.559 1.00 95.25 268 PRO A N 1
ATOM 2073 C CA . PRO A 1 268 ? -4.054 2.466 1.405 1.00 95.25 268 PRO A CA 1
ATOM 2074 C C . PRO A 1 268 ? -5.110 3.403 1.980 1.00 95.25 268 PRO A C 1
ATOM 2076 O O . PRO A 1 268 ? -6.061 3.763 1.283 1.00 95.25 268 PRO A O 1
ATOM 2079 N N . PRO A 1 269 ? -4.918 3.845 3.237 1.00 94.19 269 PRO A N 1
ATOM 2080 C CA . PRO A 1 269 ? -5.660 4.971 3.774 1.00 94.19 269 PRO A CA 1
ATOM 2081 C C . PRO A 1 269 ? -5.548 6.191 2.857 1.00 94.19 269 PRO A C 1
ATOM 2083 O O . PRO A 1 269 ? -4.548 6.386 2.169 1.00 94.19 269 PRO A O 1
ATOM 2086 N N . LYS A 1 270 ? -6.580 7.037 2.859 1.00 91.56 270 LYS A N 1
ATOM 2087 C CA . LYS A 1 270 ? -6.564 8.266 2.061 1.00 91.56 270 LYS A CA 1
ATOM 2088 C C . LYS A 1 270 ? -5.445 9.188 2.536 1.00 91.56 270 LYS A C 1
ATOM 2090 O O . LYS A 1 270 ? -5.470 9.603 3.694 1.00 91.56 270 LYS A O 1
ATOM 2095 N N . SER A 1 271 ? -4.573 9.580 1.615 1.00 92.50 271 SER A N 1
ATOM 2096 C CA . SER A 1 271 ? -3.531 10.579 1.838 1.00 92.50 271 SER A CA 1
ATOM 2097 C C . SER A 1 271 ? -3.694 11.763 0.876 1.00 92.50 271 SER A C 1
ATOM 2099 O O . SER A 1 271 ? -4.127 11.559 -0.262 1.00 92.50 271 SER A O 1
ATOM 2101 N N . PRO A 1 272 ? -3.404 13.008 1.305 1.00 92.06 272 PRO A N 1
ATOM 2102 C CA . PRO A 1 272 ? -3.241 14.131 0.383 1.00 92.06 272 PRO A CA 1
ATOM 2103 C C . PRO A 1 272 ? -1.944 14.034 -0.435 1.00 92.06 272 PRO A C 1
ATOM 2105 O O . PRO A 1 272 ? -1.817 14.738 -1.434 1.00 92.06 272 PRO A O 1
ATOM 2108 N N . ASP A 1 273 ? -0.995 13.195 -0.013 1.00 93.62 273 ASP A N 1
ATOM 2109 C CA . ASP A 1 273 ? 0.231 12.917 -0.743 1.00 93.62 273 ASP A CA 1
ATOM 2110 C C . ASP A 1 273 ? -0.002 11.755 -1.723 1.00 93.62 273 ASP A C 1
ATOM 2112 O O . ASP A 1 273 ? -0.289 10.612 -1.344 1.00 93.62 273 ASP A O 1
ATOM 2116 N N . ALA A 1 274 ? 0.105 12.053 -3.018 1.00 93.44 274 ALA A N 1
ATOM 2117 C CA . ALA A 1 274 ? -0.043 11.050 -4.065 1.00 93.44 274 ALA A CA 1
ATOM 2118 C C . ALA A 1 274 ? 1.065 9.982 -4.001 1.00 93.44 274 ALA A C 1
ATOM 2120 O O . ALA A 1 274 ? 0.816 8.837 -4.381 1.00 93.44 274 ALA A O 1
ATOM 2121 N N . CYS A 1 275 ? 2.254 10.316 -3.483 1.00 95.38 275 CYS A N 1
ATOM 2122 C CA . 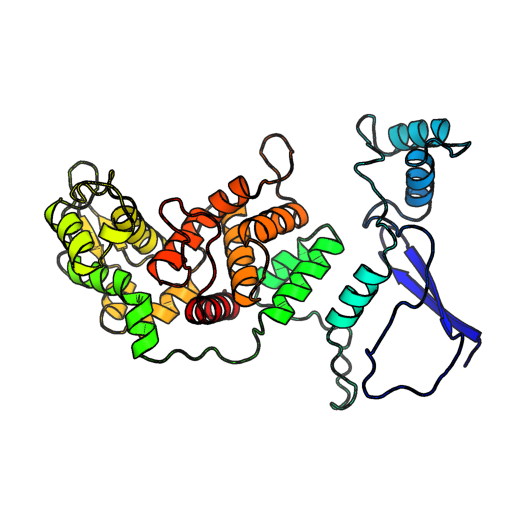CYS A 1 275 ? 3.350 9.366 -3.306 1.00 95.38 275 CYS A CA 1
ATOM 2123 C C . CYS A 1 275 ? 2.957 8.248 -2.337 1.00 95.38 275 CYS A C 1
ATOM 2125 O O . CYS A 1 275 ? 3.103 7.076 -2.670 1.00 95.38 275 CYS A O 1
ATOM 2127 N N . GLU A 1 276 ? 2.362 8.581 -1.187 1.00 96.19 276 GLU A N 1
ATOM 2128 C CA . GLU A 1 276 ? 1.904 7.592 -0.198 1.00 96.19 276 GLU A CA 1
ATOM 2129 C C . GLU A 1 276 ? 0.822 6.661 -0.769 1.00 96.19 276 GLU A C 1
ATOM 2131 O O . GLU A 1 276 ? 0.801 5.458 -0.488 1.00 96.19 276 GLU A O 1
ATOM 2136 N N . THR A 1 277 ? -0.055 7.198 -1.626 1.00 95.06 277 THR A N 1
ATOM 2137 C CA . THR A 1 277 ? -1.085 6.402 -2.310 1.00 95.06 277 THR A CA 1
ATOM 2138 C C . THR A 1 277 ? -0.451 5.417 -3.294 1.00 95.06 277 THR A C 1
ATOM 2140 O O . THR A 1 277 ? -0.726 4.218 -3.214 1.00 95.06 277 THR A O 1
ATOM 2143 N N . HIS A 1 278 ? 0.441 5.883 -4.176 1.00 96.44 278 HIS A N 1
ATOM 2144 C CA . HIS A 1 278 ? 1.170 5.008 -5.099 1.00 96.44 278 HIS A CA 1
ATOM 2145 C C . HIS A 1 278 ? 2.003 3.962 -4.354 1.00 96.44 278 HIS A C 1
ATOM 2147 O O . HIS A 1 278 ? 1.949 2.781 -4.694 1.00 96.44 278 HIS A O 1
ATOM 2153 N N . ALA A 1 279 ? 2.714 4.373 -3.301 1.00 97.12 279 ALA A N 1
ATOM 2154 C CA . ALA A 1 279 ? 3.547 3.504 -2.483 1.00 97.12 279 ALA A CA 1
ATOM 2155 C C . ALA A 1 279 ? 2.717 2.379 -1.857 1.00 97.12 279 ALA A C 1
ATOM 2157 O O . ALA A 1 279 ? 3.064 1.207 -1.975 1.00 97.12 279 ALA A O 1
ATOM 2158 N N . GLY A 1 280 ? 1.569 2.708 -1.259 1.00 96.19 280 GLY A N 1
ATOM 2159 C CA . GLY A 1 280 ? 0.699 1.698 -0.668 1.00 96.19 280 GLY A CA 1
ATOM 2160 C C . GLY A 1 280 ? 0.067 0.750 -1.698 1.00 96.19 280 GLY A C 1
ATOM 2161 O O . GLY A 1 280 ? -0.066 -0.438 -1.406 1.00 96.19 280 GLY A O 1
ATOM 2162 N N . VAL A 1 281 ? -0.281 1.217 -2.906 1.00 96.31 281 VAL A N 1
ATOM 2163 C CA . VAL A 1 281 ? -0.782 0.336 -3.983 1.00 96.31 281 VAL A CA 1
ATOM 2164 C C . VAL A 1 281 ? 0.321 -0.604 -4.475 1.00 96.31 281 VAL A C 1
ATOM 2166 O O . VAL A 1 281 ? 0.077 -1.804 -4.615 1.00 96.31 281 VAL A O 1
ATOM 2169 N N . ILE A 1 282 ? 1.539 -0.095 -4.683 1.00 97.00 282 ILE A N 1
ATOM 2170 C CA . ILE A 1 282 ? 2.696 -0.906 -5.085 1.00 97.00 282 ILE A CA 1
ATOM 2171 C C . ILE A 1 282 ? 3.041 -1.934 -4.001 1.00 97.00 282 ILE A C 1
ATOM 2173 O O . ILE A 1 282 ? 3.255 -3.104 -4.319 1.00 97.00 282 ILE A O 1
ATOM 2177 N N . LEU A 1 283 ? 3.011 -1.545 -2.724 1.00 96.31 283 LEU A N 1
ATOM 2178 C CA . LEU A 1 283 ? 3.205 -2.465 -1.607 1.00 96.31 283 LEU A CA 1
ATOM 2179 C C . LEU A 1 283 ? 2.169 -3.595 -1.639 1.00 96.31 283 LEU A C 1
ATOM 2181 O O . LEU A 1 283 ? 2.537 -4.767 -1.590 1.00 96.31 283 LEU A O 1
ATOM 2185 N N . LEU A 1 284 ? 0.875 -3.277 -1.753 1.00 96.19 284 LEU A N 1
ATOM 2186 C CA . LEU A 1 284 ? -0.174 -4.299 -1.850 1.00 96.19 284 LEU A CA 1
ATOM 2187 C C . LEU A 1 284 ? 0.052 -5.225 -3.048 1.00 96.19 284 LEU A C 1
ATOM 2189 O O . LEU A 1 284 ? -0.152 -6.433 -2.933 1.00 96.19 284 LEU A O 1
ATOM 2193 N N . LEU A 1 285 ? 0.499 -4.679 -4.180 1.00 95.88 285 LEU A N 1
ATOM 2194 C CA . LEU A 1 285 ? 0.821 -5.451 -5.373 1.00 95.88 285 LEU A CA 1
ATOM 2195 C C . LEU A 1 285 ? 1.988 -6.417 -5.129 1.00 95.88 285 LEU A C 1
ATOM 2197 O O . LEU A 1 285 ? 1.867 -7.600 -5.450 1.00 95.88 285 LEU A O 1
ATOM 2201 N N . ALA A 1 286 ? 3.071 -5.951 -4.506 1.00 94.56 286 ALA A N 1
ATOM 2202 C CA . ALA A 1 286 ? 4.219 -6.782 -4.147 1.00 94.56 286 ALA A CA 1
ATOM 2203 C C . ALA A 1 286 ? 3.822 -7.925 -3.194 1.00 94.56 286 ALA A C 1
ATOM 2205 O O . ALA A 1 286 ? 4.202 -9.080 -3.411 1.00 94.56 286 ALA A O 1
ATOM 2206 N N . LEU A 1 287 ? 2.987 -7.636 -2.186 1.00 93.81 287 LEU A N 1
ATOM 2207 C CA . LEU A 1 287 ? 2.480 -8.643 -1.248 1.00 93.81 287 LEU A CA 1
ATOM 2208 C C . LEU A 1 287 ? 1.548 -9.650 -1.940 1.00 93.81 287 LEU A C 1
ATOM 2210 O O . LEU A 1 287 ? 1.691 -10.855 -1.744 1.00 93.81 287 LEU A O 1
ATOM 2214 N N . ALA A 1 288 ? 0.620 -9.188 -2.783 1.00 93.88 288 ALA A N 1
ATOM 2215 C CA . ALA A 1 288 ? -0.307 -10.050 -3.521 1.00 93.88 288 ALA A CA 1
ATOM 2216 C C . ALA A 1 288 ? 0.417 -10.983 -4.510 1.00 93.88 288 ALA A C 1
ATOM 2218 O O . ALA A 1 288 ? -0.004 -12.130 -4.714 1.00 93.88 288 ALA A O 1
ATOM 2219 N N . ALA A 1 289 ? 1.506 -10.490 -5.108 1.00 91.38 289 ALA A N 1
ATOM 2220 C CA . ALA A 1 289 ? 2.386 -11.233 -6.002 1.00 91.38 289 ALA A CA 1
ATOM 2221 C C . ALA A 1 289 ? 3.295 -12.237 -5.275 1.00 91.38 289 ALA A C 1
ATOM 2223 O O . ALA A 1 289 ? 3.886 -13.092 -5.936 1.00 91.38 289 ALA A O 1
ATOM 2224 N N . GLY A 1 290 ? 3.407 -12.148 -3.945 1.00 85.44 290 GLY A N 1
ATOM 2225 C CA . GLY A 1 290 ? 4.333 -12.964 -3.162 1.00 85.44 290 GLY A CA 1
ATOM 2226 C C . GLY A 1 290 ? 5.789 -12.705 -3.548 1.00 85.44 290 GLY A C 1
ATOM 2227 O O . GLY A 1 290 ? 6.545 -13.658 -3.731 1.00 85.44 290 GLY A O 1
ATOM 2228 N N . ALA A 1 291 ? 6.161 -11.434 -3.748 1.00 76.69 291 ALA A N 1
ATOM 2229 C CA . ALA A 1 291 ? 7.529 -11.059 -4.091 1.00 76.69 291 ALA A CA 1
ATOM 2230 C C . ALA A 1 291 ? 8.522 -11.601 -3.044 1.00 76.69 291 ALA A C 1
ATOM 2232 O O . ALA A 1 291 ? 8.289 -11.495 -1.842 1.00 76.69 291 ALA A O 1
ATOM 2233 N N . ALA A 1 292 ? 9.613 -12.216 -3.514 1.00 73.31 292 ALA A N 1
ATOM 2234 C CA . ALA A 1 292 ? 10.665 -12.754 -2.646 1.00 73.31 292 ALA A CA 1
ATOM 2235 C C . ALA A 1 292 ? 11.623 -11.665 -2.133 1.00 73.31 292 ALA A C 1
ATOM 2237 O O . ALA A 1 292 ? 12.306 -11.864 -1.131 1.00 73.31 292 ALA A O 1
ATOM 2238 N N . GLU A 1 293 ? 11.683 -10.539 -2.845 1.00 80.62 293 GLU A N 1
ATOM 2239 C CA . GLU A 1 293 ? 12.445 -9.349 -2.478 1.00 80.62 293 GLU A CA 1
ATOM 2240 C C . GLU A 1 293 ? 11.735 -8.558 -1.368 1.00 80.62 293 GLU A C 1
ATOM 2242 O O . GLU A 1 293 ? 10.518 -8.670 -1.202 1.00 80.62 293 GLU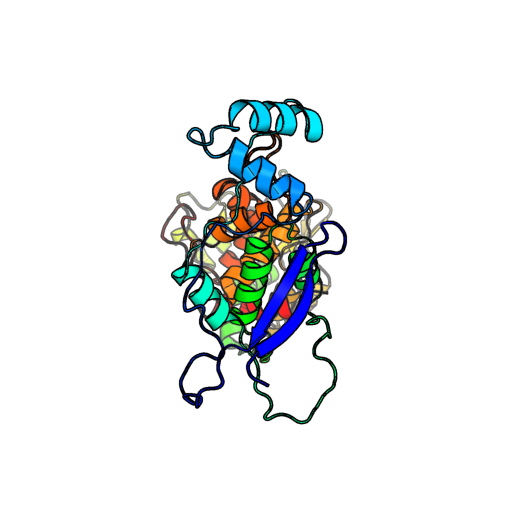 A O 1
ATOM 2247 N N . ASP A 1 294 ? 12.494 -7.749 -0.620 1.00 85.94 294 ASP A N 1
ATOM 2248 C CA . ASP A 1 294 ? 11.928 -6.806 0.347 1.00 85.94 294 ASP A CA 1
ATOM 2249 C C . ASP A 1 294 ? 10.889 -5.899 -0.348 1.00 85.94 294 ASP A C 1
ATOM 2251 O O . ASP A 1 294 ? 11.230 -5.214 -1.323 1.00 85.94 294 ASP A O 1
ATOM 2255 N N . PRO A 1 295 ? 9.630 -5.863 0.131 1.00 89.56 295 PRO A N 1
ATOM 2256 C CA . PRO A 1 295 ? 8.599 -5.012 -0.446 1.00 89.56 295 PRO A CA 1
ATOM 2257 C C . PRO A 1 295 ? 8.980 -3.529 -0.518 1.00 89.56 295 PRO A C 1
ATOM 2259 O O . PRO A 1 295 ? 8.520 -2.841 -1.429 1.00 89.56 295 PRO A O 1
ATOM 2262 N N . ASP A 1 296 ? 9.827 -3.026 0.382 1.00 91.38 296 ASP A N 1
ATOM 2263 C CA . ASP A 1 296 ? 10.265 -1.625 0.363 1.00 91.38 296 ASP A CA 1
ATOM 2264 C C . ASP A 1 296 ? 11.206 -1.326 -0.794 1.00 91.38 296 ASP A C 1
ATOM 2266 O O . ASP A 1 296 ? 11.111 -0.265 -1.410 1.00 91.38 296 ASP A O 1
ATOM 2270 N N . ARG A 1 297 ? 12.063 -2.285 -1.144 1.00 92.38 297 ARG A N 1
ATOM 2271 C CA . ARG A 1 297 ? 12.949 -2.182 -2.303 1.00 92.38 297 ARG A CA 1
ATOM 2272 C C . ARG A 1 297 ? 12.176 -2.233 -3.609 1.00 92.38 297 ARG A C 1
ATOM 2274 O O . ARG A 1 297 ? 12.399 -1.391 -4.478 1.00 92.38 297 ARG A O 1
ATOM 2281 N N . VAL A 1 298 ? 11.233 -3.170 -3.723 1.00 93.50 298 VAL A N 1
ATOM 2282 C CA . VAL A 1 298 ? 10.313 -3.230 -4.871 1.00 93.50 298 VAL A CA 1
ATOM 2283 C C . VAL A 1 298 ? 9.556 -1.906 -4.996 1.00 93.50 298 VAL A C 1
ATOM 2285 O O . VAL A 1 298 ? 9.456 -1.342 -6.084 1.00 93.50 298 VAL A O 1
ATOM 2288 N N . THR A 1 299 ? 9.074 -1.370 -3.872 1.00 96.06 299 THR A N 1
ATOM 2289 C CA . THR A 1 299 ? 8.322 -0.113 -3.853 1.00 96.06 299 THR A CA 1
ATOM 2290 C C . THR A 1 299 ? 9.179 1.082 -4.257 1.00 96.06 299 THR A C 1
ATOM 2292 O O . THR A 1 299 ? 8.751 1.849 -5.113 1.00 96.06 299 THR A O 1
ATOM 2295 N N . ALA A 1 300 ? 10.388 1.232 -3.710 1.00 96.00 300 ALA A N 1
ATOM 2296 C CA . ALA A 1 300 ? 11.300 2.326 -4.050 1.00 96.00 300 ALA A CA 1
ATOM 2297 C C . ALA A 1 300 ? 11.608 2.364 -5.553 1.00 96.00 300 ALA A C 1
ATOM 2299 O O . ALA A 1 300 ? 11.449 3.399 -6.201 1.00 96.00 300 ALA A O 1
ATOM 2300 N N . ARG A 1 301 ? 11.959 1.205 -6.120 1.00 95.19 301 ARG A N 1
ATOM 2301 C CA . ARG A 1 301 ? 12.284 1.055 -7.542 1.00 95.19 301 ARG A CA 1
ATOM 2302 C C . ARG A 1 301 ? 11.097 1.384 -8.448 1.00 95.19 301 ARG A C 1
ATOM 2304 O O . ARG A 1 301 ? 11.257 2.103 -9.432 1.00 95.19 301 ARG A O 1
ATOM 2311 N N . LEU A 1 302 ? 9.897 0.913 -8.110 1.00 97.19 302 LEU A N 1
ATOM 2312 C CA . LEU A 1 302 ? 8.696 1.180 -8.906 1.00 97.19 302 LEU A CA 1
ATOM 2313 C C . LEU A 1 302 ? 8.165 2.609 -8.741 1.00 97.19 302 LEU A C 1
ATOM 2315 O O . LEU A 1 302 ? 7.656 3.172 -9.707 1.00 97.19 302 LEU A O 1
ATOM 2319 N N . LEU A 1 303 ? 8.324 3.224 -7.565 1.00 97.44 303 LEU A N 1
ATOM 2320 C CA . LEU A 1 303 ? 8.058 4.651 -7.377 1.00 97.44 303 LEU A CA 1
ATOM 2321 C C . LEU A 1 303 ? 8.999 5.505 -8.241 1.00 97.44 303 LEU A C 1
ATOM 2323 O O . LEU A 1 303 ? 8.536 6.423 -8.917 1.00 97.44 303 LEU A O 1
ATOM 2327 N N . GLY A 1 304 ? 10.290 5.161 -8.281 1.00 96.12 304 GLY A N 1
ATOM 2328 C CA . GLY A 1 304 ? 11.257 5.780 -9.191 1.00 96.12 304 GLY A CA 1
ATOM 2329 C C . GLY A 1 304 ? 10.856 5.612 -10.656 1.00 96.12 304 GLY A C 1
ATOM 2330 O O . GLY A 1 304 ? 10.830 6.581 -11.412 1.00 96.12 304 GLY A O 1
ATOM 2331 N N . ALA A 1 305 ? 10.423 4.408 -11.045 1.00 94.62 305 ALA A N 1
ATOM 2332 C CA . ALA A 1 305 ? 9.979 4.134 -12.408 1.00 94.62 305 ALA A CA 1
ATOM 2333 C C . ALA A 1 305 ? 8.761 4.967 -12.842 1.00 94.62 305 ALA A C 1
ATOM 2335 O O . ALA A 1 305 ? 8.656 5.281 -14.024 1.00 94.62 305 ALA A O 1
ATOM 2336 N N . ILE A 1 306 ? 7.857 5.348 -11.931 1.00 95.38 306 ILE A N 1
ATOM 2337 C CA . ILE A 1 306 ? 6.730 6.257 -12.231 1.00 95.38 306 ILE A CA 1
ATOM 2338 C C . ILE A 1 306 ? 7.084 7.746 -12.029 1.00 95.38 306 ILE A C 1
ATOM 2340 O O . ILE A 1 306 ? 6.240 8.623 -12.224 1.00 95.38 306 ILE A O 1
ATOM 2344 N N . GLY A 1 307 ? 8.341 8.048 -11.687 1.00 94.06 307 GLY A N 1
ATOM 2345 C CA . GLY A 1 307 ? 8.900 9.399 -11.665 1.00 94.06 307 GLY A CA 1
ATOM 2346 C C . GLY A 1 307 ? 8.971 10.084 -10.304 1.00 94.06 307 GLY A C 1
ATOM 2347 O O . GLY A 1 307 ? 9.158 11.301 -10.275 1.00 94.06 307 GLY A O 1
ATOM 2348 N N . TRP A 1 308 ? 8.813 9.355 -9.195 1.00 96.25 308 TRP A N 1
ATOM 2349 C CA . TRP A 1 308 ? 9.060 9.907 -7.862 1.00 96.25 308 TRP A CA 1
ATOM 2350 C C . TRP A 1 308 ? 10.553 9.918 -7.532 1.00 96.25 308 TRP A C 1
ATOM 2352 O O . TRP A 1 308 ? 11.260 8.940 -7.759 1.00 96.25 308 TRP A O 1
ATOM 2362 N N . VAL A 1 309 ? 11.009 11.016 -6.937 1.00 94.69 309 VAL A N 1
ATOM 2363 C CA . VAL A 1 309 ? 12.387 11.231 -6.474 1.00 94.69 309 VAL A CA 1
ATOM 2364 C C . VAL A 1 309 ? 12.365 11.932 -5.115 1.00 94.69 309 VAL A C 1
ATOM 2366 O O . VAL A 1 309 ? 11.333 12.476 -4.709 1.00 94.69 309 VAL A O 1
ATOM 2369 N N . ASN A 1 310 ? 13.490 11.931 -4.402 1.00 91.00 310 ASN A N 1
ATOM 2370 C CA . ASN A 1 310 ? 13.654 12.747 -3.201 1.00 91.00 310 ASN A CA 1
ATOM 2371 C C . ASN A 1 310 ? 13.590 14.246 -3.547 1.00 91.00 310 ASN A C 1
ATOM 2373 O O . ASN A 1 310 ? 13.764 14.654 -4.695 1.00 91.00 310 ASN A O 1
ATOM 2377 N N . GLY A 1 311 ? 13.385 15.096 -2.536 1.00 87.12 311 GLY A N 1
ATOM 2378 C CA . GLY A 1 311 ? 13.309 16.552 -2.730 1.00 87.12 311 GLY A CA 1
ATOM 2379 C C . GLY A 1 311 ? 14.589 17.196 -3.282 1.00 87.12 311 GLY A C 1
ATOM 2380 O O . GLY A 1 311 ? 14.533 18.313 -3.787 1.00 87.12 311 GLY A O 1
ATOM 2381 N N . ASP A 1 312 ? 15.725 16.502 -3.203 1.00 89.81 312 ASP A N 1
ATOM 2382 C CA . ASP A 1 312 ? 17.012 16.896 -3.785 1.00 89.81 312 ASP A CA 1
ATOM 2383 C C . ASP A 1 312 ? 17.260 16.302 -5.188 1.00 89.81 312 ASP A C 1
ATOM 2385 O O . ASP A 1 312 ? 18.327 16.508 -5.760 1.00 89.81 312 ASP A O 1
ATOM 2389 N N . GLY A 1 313 ? 16.281 15.583 -5.750 1.00 89.00 313 GLY A N 1
ATOM 2390 C CA . GLY A 1 313 ? 16.353 14.947 -7.067 1.00 89.00 313 GLY A CA 1
ATOM 2391 C C . GLY A 1 313 ? 16.988 13.555 -7.077 1.00 89.00 313 GLY A C 1
ATOM 2392 O O . GLY A 1 313 ? 17.022 12.926 -8.131 1.00 89.00 313 GLY A O 1
ATOM 2393 N N . THR A 1 314 ? 17.468 13.050 -5.937 1.00 92.31 314 THR A N 1
ATOM 2394 C CA . THR A 1 314 ? 18.075 11.712 -5.855 1.00 92.31 314 THR A CA 1
ATOM 2395 C C . THR A 1 314 ? 17.035 10.588 -5.865 1.00 92.31 314 THR A C 1
ATOM 2397 O O . THR A 1 314 ? 15.856 10.795 -5.561 1.00 92.31 314 THR A O 1
ATOM 2400 N N . GLU A 1 315 ? 17.470 9.371 -6.200 1.00 92.50 315 GLU A N 1
ATOM 2401 C CA . GLU A 1 315 ? 16.611 8.184 -6.208 1.00 92.50 315 GLU A CA 1
ATOM 2402 C C . GLU A 1 315 ? 16.036 7.860 -4.821 1.00 92.50 315 GLU A C 1
ATOM 2404 O O . GLU A 1 315 ? 16.679 8.031 -3.778 1.00 92.50 315 GLU A O 1
ATOM 2409 N N . LEU A 1 316 ? 14.806 7.343 -4.804 1.00 94.06 316 LEU A N 1
ATOM 2410 C CA . LEU A 1 316 ? 14.166 6.901 -3.572 1.00 94.06 316 LEU A CA 1
ATOM 2411 C C . LEU A 1 316 ? 14.897 5.691 -2.988 1.00 94.06 316 LEU A C 1
ATOM 2413 O O . LEU A 1 316 ? 15.138 4.691 -3.659 1.00 94.06 316 LEU A O 1
ATOM 2417 N N . THR A 1 317 ? 15.187 5.761 -1.693 1.00 93.81 317 THR A N 1
ATOM 2418 C CA . THR A 1 317 ? 15.737 4.629 -0.943 1.00 93.81 317 THR A CA 1
ATOM 2419 C C . THR A 1 317 ? 14.625 3.705 -0.444 1.00 93.81 317 THR A C 1
ATOM 2421 O O . THR A 1 317 ? 13.469 4.113 -0.316 1.00 93.81 317 THR A O 1
ATOM 2424 N N . GLU A 1 318 ? 14.983 2.475 -0.064 1.00 91.62 318 GLU A N 1
ATOM 2425 C CA . GLU A 1 318 ? 14.079 1.542 0.631 1.00 91.62 318 GLU A CA 1
ATOM 2426 C C . GLU A 1 318 ? 13.462 2.185 1.882 1.00 91.62 318 GLU A C 1
ATOM 2428 O O . GLU A 1 318 ? 12.273 2.042 2.147 1.00 91.62 318 GLU A O 1
ATOM 2433 N N . LEU A 1 319 ? 14.256 2.968 2.622 1.00 90.50 319 LEU A N 1
ATOM 2434 C CA . LEU A 1 319 ? 13.791 3.679 3.809 1.00 90.50 319 LEU A CA 1
ATOM 2435 C C . LEU A 1 319 ? 12.728 4.731 3.462 1.00 90.50 319 LEU A C 1
ATOM 2437 O O . LEU A 1 319 ? 11.709 4.810 4.148 1.00 90.50 319 LEU A O 1
ATOM 2441 N N . ALA A 1 320 ? 12.944 5.515 2.401 1.00 93.94 320 ALA A N 1
ATOM 2442 C CA . ALA A 1 320 ? 11.987 6.522 1.944 1.00 93.94 320 ALA A CA 1
ATOM 2443 C C . ALA A 1 320 ? 10.675 5.875 1.467 1.00 93.94 320 ALA A C 1
ATOM 2445 O O . ALA A 1 320 ? 9.590 6.300 1.864 1.00 93.94 320 ALA A O 1
ATOM 2446 N N . ALA A 1 321 ? 10.758 4.787 0.696 1.00 94.94 321 ALA A N 1
ATOM 2447 C CA . ALA A 1 321 ? 9.583 4.022 0.282 1.00 94.94 321 ALA A CA 1
ATOM 2448 C C . ALA A 1 321 ? 8.853 3.387 1.476 1.00 94.94 321 ALA A C 1
ATOM 2450 O O . ALA A 1 321 ? 7.622 3.417 1.550 1.00 94.94 321 ALA A O 1
ATOM 2451 N N . GLY A 1 322 ? 9.602 2.870 2.451 1.00 92.38 322 GLY A N 1
ATOM 2452 C CA . GLY A 1 322 ? 9.062 2.321 3.688 1.00 92.38 322 GLY A CA 1
ATOM 2453 C C . GLY A 1 322 ? 8.311 3.362 4.524 1.00 92.38 322 GLY A C 1
ATOM 2454 O O . GLY A 1 322 ? 7.285 3.021 5.119 1.00 92.38 322 GLY A O 1
ATOM 2455 N N . GLN A 1 323 ? 8.778 4.616 4.530 1.00 93.06 323 GLN A N 1
ATOM 2456 C CA . GLN A 1 323 ? 8.088 5.758 5.141 1.00 93.06 323 GLN A CA 1
ATOM 2457 C C . GLN A 1 323 ? 6.818 6.132 4.372 1.00 93.06 323 GLN A C 1
ATOM 2459 O O . GLN A 1 323 ? 5.763 6.249 4.989 1.00 93.06 323 GLN A O 1
ATOM 2464 N N . ALA A 1 324 ? 6.872 6.218 3.040 1.00 95.94 324 ALA A N 1
ATOM 2465 C CA . ALA A 1 324 ? 5.685 6.464 2.214 1.00 95.94 324 ALA A CA 1
ATOM 2466 C C . ALA A 1 324 ? 4.620 5.355 2.368 1.00 95.94 324 ALA A C 1
ATOM 2468 O O . ALA A 1 324 ? 3.419 5.594 2.265 1.00 95.94 324 ALA A O 1
ATOM 2469 N N . CYS A 1 325 ? 5.047 4.128 2.677 1.00 95.44 325 CYS A N 1
ATOM 2470 C CA . CYS A 1 325 ? 4.170 2.995 2.961 1.00 95.44 325 CYS A CA 1
ATOM 2471 C C . CYS A 1 325 ? 3.661 2.921 4.408 1.00 95.44 325 CYS A C 1
ATOM 2473 O O . CYS A 1 325 ? 2.913 1.989 4.728 1.00 95.44 325 CYS A O 1
ATOM 2475 N N . TRP A 1 326 ? 4.084 3.819 5.302 1.00 93.44 326 TRP A N 1
ATOM 2476 C CA . TRP A 1 326 ? 3.930 3.658 6.751 1.00 93.44 326 TRP A CA 1
ATOM 2477 C C . TRP A 1 326 ? 2.488 3.386 7.181 1.00 93.44 326 TRP A C 1
ATOM 2479 O O . TRP A 1 326 ? 2.215 2.414 7.894 1.00 93.44 326 TRP A O 1
ATOM 2489 N N . ASP A 1 327 ? 1.549 4.195 6.703 1.00 94.50 327 ASP A N 1
ATOM 2490 C CA . ASP A 1 327 ? 0.133 4.086 7.051 1.00 94.50 327 ASP A CA 1
ATOM 2491 C C . ASP A 1 327 ? -0.494 2.784 6.532 1.00 94.50 327 ASP A C 1
ATOM 2493 O O . ASP A 1 327 ? -1.216 2.092 7.258 1.00 94.50 327 ASP A O 1
ATOM 2497 N N . THR A 1 328 ? -0.147 2.382 5.307 1.00 96.25 328 THR A N 1
ATOM 2498 C CA . THR A 1 328 ? -0.578 1.107 4.713 1.00 96.25 328 THR A CA 1
ATOM 2499 C C . THR A 1 328 ? -0.040 -0.079 5.510 1.00 96.25 328 THR A C 1
ATOM 2501 O O . THR A 1 328 ? -0.803 -0.957 5.921 1.00 96.25 328 THR A O 1
ATOM 2504 N N . LYS A 1 329 ? 1.264 -0.088 5.811 1.00 94.31 329 LYS A N 1
ATOM 2505 C CA . LYS A 1 329 ? 1.900 -1.120 6.643 1.00 94.31 329 LYS A CA 1
ATOM 2506 C C . LYS A 1 329 ? 1.305 -1.176 8.038 1.00 94.31 329 LYS A C 1
ATOM 2508 O O . LYS A 1 329 ? 1.169 -2.260 8.596 1.00 94.31 329 LYS A O 1
ATOM 2513 N N . THR A 1 330 ? 0.936 -0.031 8.602 1.00 93.75 330 THR A N 1
ATOM 2514 C CA . THR A 1 330 ? 0.320 0.037 9.926 1.00 93.75 330 THR A CA 1
ATOM 2515 C C . THR A 1 330 ? -1.008 -0.715 9.955 1.00 93.75 330 THR A C 1
ATOM 2517 O O . THR A 1 330 ? -1.222 -1.527 10.859 1.00 93.75 330 THR A O 1
ATOM 2520 N N . VAL A 1 331 ? -1.867 -0.522 8.947 1.00 96.81 331 VAL A N 1
ATOM 2521 C CA . VAL A 1 331 ? -3.117 -1.291 8.809 1.00 96.81 331 VAL A CA 1
ATOM 2522 C C . VAL A 1 331 ? -2.820 -2.783 8.642 1.00 96.81 331 VAL A C 1
ATOM 2524 O O . VAL A 1 331 ? -3.385 -3.607 9.360 1.00 96.81 331 VAL A O 1
ATOM 2527 N N . LEU A 1 332 ? -1.900 -3.141 7.742 1.00 95.69 332 LEU A N 1
ATOM 2528 C CA . LEU A 1 332 ? -1.545 -4.538 7.471 1.00 95.69 332 LEU A CA 1
ATOM 2529 C C . LEU A 1 332 ? -0.988 -5.256 8.712 1.00 95.69 332 LEU A C 1
ATOM 2531 O O . LEU A 1 332 ? -1.395 -6.379 9.004 1.00 95.69 332 LEU A O 1
ATOM 2535 N N . ARG A 1 333 ? -0.128 -4.601 9.499 1.00 92.75 333 ARG A N 1
ATOM 2536 C CA . ARG A 1 333 ? 0.377 -5.138 10.773 1.00 92.75 333 ARG A CA 1
ATOM 2537 C C . ARG A 1 333 ? -0.741 -5.370 11.777 1.00 92.75 333 ARG A C 1
ATOM 2539 O O . ARG A 1 333 ? -0.810 -6.437 12.376 1.00 92.75 333 ARG A O 1
ATOM 2546 N N . ARG A 1 334 ? -1.660 -4.409 11.938 1.00 94.12 334 ARG A N 1
ATOM 2547 C CA . ARG A 1 334 ? -2.807 -4.580 12.847 1.00 94.12 334 ARG A CA 1
ATOM 2548 C C . ARG A 1 334 ? -3.790 -5.654 12.379 1.00 94.12 334 ARG A C 1
ATOM 2550 O O . ARG A 1 334 ? -4.561 -6.136 13.198 1.00 94.12 334 ARG A O 1
ATOM 2557 N N . LEU A 1 335 ? -3.750 -6.047 11.108 1.00 95.69 335 LEU A N 1
ATOM 2558 C CA . LEU A 1 335 ? -4.510 -7.181 10.580 1.00 95.69 335 LEU A CA 1
ATOM 2559 C C . LEU A 1 335 ? -3.798 -8.535 10.725 1.00 95.69 335 LEU A C 1
ATOM 2561 O O . LEU A 1 335 ? -4.379 -9.556 10.362 1.00 95.69 335 LEU A O 1
ATOM 2565 N N . GLY A 1 336 ? -2.538 -8.562 11.176 1.00 92.56 336 GLY A N 1
ATOM 2566 C CA . GLY A 1 336 ? -1.698 -9.761 11.090 1.00 92.56 336 GLY A CA 1
ATOM 2567 C C . GLY A 1 336 ? -1.386 -10.175 9.644 1.00 92.56 336 GLY A C 1
ATOM 2568 O O . GLY A 1 336 ? -1.057 -11.329 9.374 1.00 92.56 336 GLY A O 1
ATOM 2569 N N . ALA A 1 337 ? -1.513 -9.248 8.687 1.00 92.94 337 ALA A N 1
ATOM 2570 C CA . ALA A 1 337 ? -1.197 -9.486 7.279 1.00 92.94 337 ALA A CA 1
ATOM 2571 C C . ALA A 1 337 ? 0.318 -9.516 7.017 1.00 92.94 337 ALA A C 1
ATOM 2573 O O . ALA A 1 337 ? 0.754 -10.017 5.982 1.00 92.94 337 ALA A O 1
ATOM 2574 N N . LEU A 1 338 ? 1.108 -8.993 7.956 1.00 89.44 338 LEU A N 1
ATOM 2575 C CA . LEU A 1 338 ? 2.564 -8.957 7.922 1.00 89.44 338 LEU A CA 1
ATOM 2576 C C . LEU A 1 338 ? 3.128 -9.610 9.187 1.00 89.44 338 LEU A C 1
ATOM 2578 O O . LEU A 1 338 ? 2.610 -9.375 10.278 1.00 89.44 338 LEU A O 1
ATOM 2582 N N . THR A 1 339 ? 4.195 -10.389 9.043 1.00 79.25 339 THR A N 1
ATOM 2583 C CA . THR A 1 339 ? 5.046 -10.839 10.152 1.00 79.25 339 THR A CA 1
ATOM 2584 C C . THR A 1 339 ? 6.269 -9.938 10.230 1.00 79.25 339 THR A C 1
ATOM 2586 O O . THR A 1 339 ? 6.950 -9.758 9.219 1.00 79.25 339 THR A O 1
ATOM 2589 N N . ASP A 1 340 ? 6.550 -9.393 11.410 1.00 68.94 340 ASP A N 1
ATOM 2590 C CA . ASP A 1 340 ? 7.782 -8.651 11.679 1.00 68.94 340 ASP A CA 1
ATOM 2591 C C . ASP A 1 340 ? 8.843 -9.605 12.265 1.00 68.94 340 ASP A C 1
ATOM 2593 O O . ASP A 1 340 ? 8.561 -10.346 13.211 1.00 68.94 340 ASP A O 1
ATOM 2597 N N . ASP A 1 341 ? 10.073 -9.564 11.745 1.00 52.84 341 ASP A N 1
ATOM 2598 C CA . ASP A 1 341 ? 11.220 -10.282 12.316 1.00 52.84 341 ASP A CA 1
ATOM 2599 C C . ASP A 1 341 ? 11.823 -9.453 13.474 1.00 52.84 341 ASP A C 1
ATOM 2601 O O . ASP A 1 341 ? 12.888 -8.848 13.366 1.00 52.84 341 ASP A O 1
ATOM 2605 N N . GLY A 1 342 ? 11.112 -9.397 14.606 1.00 50.62 342 GLY A N 1
ATOM 2606 C CA . GLY A 1 342 ? 11.596 -8.801 15.859 1.00 50.62 342 GLY A CA 1
ATOM 2607 C C . GLY A 1 342 ? 11.299 -7.302 16.072 1.00 50.62 342 GLY A C 1
ATOM 2608 O O . GLY A 1 342 ? 10.621 -6.652 15.270 1.00 50.62 342 GLY A O 1
ATOM 2609 N N . PRO A 1 343 ? 11.770 -6.726 17.200 1.00 43.38 343 PRO A N 1
ATOM 2610 C CA . PRO A 1 343 ? 11.505 -5.335 17.548 1.00 43.38 343 PRO A CA 1
ATOM 2611 C C . PRO A 1 343 ? 12.326 -4.403 16.652 1.00 43.38 343 PRO A C 1
ATOM 2613 O O . PRO A 1 343 ? 13.533 -4.268 16.825 1.00 43.38 343 PRO A O 1
ATOM 2616 N N . GLY A 1 344 ? 11.667 -3.752 15.690 1.00 51.47 344 GLY A N 1
ATOM 2617 C CA . GLY A 1 344 ? 12.340 -2.810 14.787 1.00 51.47 344 GLY A CA 1
ATOM 2618 C C . GLY A 1 344 ? 11.785 -2.704 13.369 1.00 51.47 344 GLY A C 1
ATOM 2619 O O . GLY A 1 344 ? 12.283 -1.878 12.616 1.00 51.47 344 GLY A O 1
ATOM 2620 N N . HIS A 1 345 ? 10.738 -3.463 13.014 1.00 54.12 345 HIS A N 1
ATOM 2621 C CA . HIS A 1 345 ? 10.032 -3.326 11.727 1.00 54.12 345 HIS A CA 1
ATOM 2622 C C . HIS A 1 345 ? 10.888 -3.660 10.479 1.00 54.12 345 HIS A C 1
ATOM 2624 O O . HIS A 1 345 ? 10.576 -3.164 9.397 1.00 54.12 345 HIS A O 1
ATOM 2630 N N . SER A 1 346 ? 11.940 -4.486 10.586 1.00 51.62 346 SER A N 1
ATOM 2631 C CA . SER A 1 346 ? 12.765 -4.870 9.428 1.00 51.62 346 SER A CA 1
ATOM 2632 C C . SER A 1 346 ? 12.182 -6.061 8.658 1.00 51.62 346 SER A C 1
ATOM 2634 O O . SER A 1 346 ? 11.859 -7.081 9.265 1.00 51.62 346 SER A O 1
ATOM 2636 N N . ALA A 1 347 ? 12.089 -5.908 7.330 1.00 58.28 347 ALA A N 1
ATOM 2637 C CA . ALA A 1 347 ? 11.703 -6.903 6.320 1.00 58.28 347 ALA A CA 1
ATOM 2638 C C . ALA A 1 347 ? 10.387 -7.657 6.606 1.00 58.28 347 ALA A C 1
ATOM 2640 O O . ALA A 1 347 ? 10.357 -8.878 6.762 1.00 58.28 347 ALA A O 1
ATOM 2641 N N . ALA A 1 348 ? 9.277 -6.917 6.664 1.00 67.00 348 ALA A N 1
ATOM 2642 C CA . ALA A 1 348 ? 7.952 -7.484 6.899 1.00 67.00 348 ALA A CA 1
ATOM 2643 C C . ALA A 1 348 ? 7.546 -8.472 5.787 1.00 67.00 348 ALA A C 1
ATOM 2645 O O . ALA A 1 348 ? 7.427 -8.093 4.621 1.00 67.00 348 ALA A O 1
ATOM 2646 N N . ARG A 1 349 ? 7.281 -9.734 6.149 1.00 80.12 349 ARG A N 1
ATOM 2647 C CA . ARG A 1 349 ? 6.841 -10.771 5.196 1.00 80.12 349 ARG A CA 1
ATOM 2648 C C . ARG A 1 349 ? 5.320 -10.928 5.216 1.00 80.12 349 ARG A C 1
ATOM 2650 O O . ARG A 1 349 ? 4.732 -10.911 6.298 1.00 80.12 349 ARG A O 1
ATOM 2657 N N . PRO A 1 350 ? 4.654 -11.107 4.062 1.00 88.06 350 PRO A N 1
ATOM 2658 C CA . PRO A 1 350 ? 3.219 -11.354 4.043 1.00 88.06 350 PRO A CA 1
ATOM 2659 C C . PRO A 1 350 ? 2.870 -12.722 4.638 1.00 88.06 350 PRO A C 1
ATOM 2661 O O . PRO A 1 350 ? 3.481 -13.738 4.302 1.00 88.06 350 PRO A O 1
ATOM 2664 N N . THR A 1 351 ? 1.821 -12.769 5.458 1.00 90.94 351 THR A N 1
ATOM 2665 C CA . THR A 1 351 ? 1.150 -14.032 5.800 1.00 90.94 351 THR A CA 1
ATOM 2666 C C . THR A 1 351 ? 0.289 -14.502 4.624 1.00 90.94 351 THR A C 1
ATOM 2668 O O . THR A 1 351 ? -0.082 -13.705 3.763 1.00 90.94 351 THR A O 1
ATOM 2671 N N . ALA A 1 352 ? -0.096 -15.784 4.576 1.00 91.12 352 ALA A N 1
ATOM 2672 C CA . ALA A 1 352 ? -1.016 -16.279 3.538 1.00 91.12 352 ALA A CA 1
ATOM 2673 C C . ALA A 1 352 ? -2.349 -15.499 3.524 1.00 91.12 352 ALA A C 1
ATOM 2675 O O . ALA A 1 352 ? -2.902 -15.186 2.469 1.00 91.12 352 ALA A O 1
ATOM 2676 N N . GLU A 1 353 ? -2.823 -15.129 4.712 1.00 93.94 353 GLU A N 1
ATOM 2677 C CA . GLU A 1 353 ? -3.986 -14.267 4.928 1.00 93.94 353 GLU A CA 1
ATOM 2678 C C . GLU A 1 353 ? -3.738 -12.832 4.455 1.00 93.94 353 GLU A C 1
ATOM 2680 O O . GLU A 1 353 ? -4.614 -12.224 3.842 1.00 93.94 353 GLU A O 1
ATOM 2685 N N . GLY A 1 354 ? -2.529 -12.309 4.667 1.00 94.25 354 GLY A N 1
ATOM 2686 C CA . GLY A 1 354 ? -2.098 -11.017 4.145 1.00 94.25 354 GLY A CA 1
ATOM 2687 C C . GLY A 1 354 ? -2.063 -10.961 2.620 1.00 94.25 354 GLY A C 1
ATOM 2688 O O . GLY A 1 354 ? -2.543 -9.988 2.044 1.00 94.25 354 GLY A O 1
ATOM 2689 N N . VAL A 1 355 ? -1.597 -12.024 1.953 1.00 93.75 355 VAL A N 1
ATOM 2690 C CA . VAL A 1 355 ? -1.661 -12.148 0.483 1.00 93.75 355 VAL A CA 1
ATOM 2691 C C . VAL A 1 355 ? -3.115 -12.108 0.005 1.00 93.75 355 VAL A C 1
ATOM 2693 O O . VAL A 1 355 ? -3.443 -11.381 -0.934 1.00 93.75 355 VAL A O 1
ATOM 2696 N N . ALA A 1 356 ? -4.011 -12.859 0.656 1.00 93.25 356 ALA A N 1
ATOM 2697 C CA . ALA A 1 356 ? -5.435 -12.853 0.321 1.00 93.25 356 ALA A CA 1
ATOM 2698 C C . ALA A 1 356 ? -6.072 -11.467 0.536 1.00 93.25 356 ALA A C 1
ATOM 2700 O O . ALA A 1 356 ? -6.813 -10.989 -0.324 1.00 93.25 356 ALA A O 1
ATOM 2701 N N . PHE A 1 357 ? -5.739 -10.789 1.637 1.00 96.19 357 PHE A N 1
ATOM 2702 C CA . PHE A 1 357 ? -6.200 -9.431 1.924 1.00 96.19 357 PHE A CA 1
ATOM 2703 C C . PHE A 1 357 ? -5.695 -8.415 0.892 1.00 96.19 357 PHE A C 1
ATOM 2705 O O . PHE A 1 357 ? -6.482 -7.614 0.391 1.00 96.19 357 PHE A O 1
ATOM 2712 N N . ALA A 1 358 ? -4.420 -8.484 0.503 1.00 95.69 358 ALA A N 1
ATOM 2713 C CA . ALA A 1 358 ? -3.850 -7.611 -0.519 1.00 95.69 358 ALA A CA 1
ATOM 2714 C C . ALA A 1 358 ? -4.529 -7.802 -1.886 1.00 95.69 358 ALA A C 1
ATOM 2716 O O . ALA A 1 358 ? -4.898 -6.825 -2.538 1.00 95.69 358 ALA A O 1
ATOM 2717 N N . ARG A 1 359 ? -4.807 -9.053 -2.285 1.00 94.50 359 ARG A N 1
ATOM 2718 C CA . ARG A 1 359 ? -5.613 -9.345 -3.485 1.00 94.50 359 ARG A CA 1
ATOM 2719 C C . ARG A 1 359 ? -7.015 -8.751 -3.390 1.00 94.50 359 ARG A C 1
ATOM 2721 O O . ARG A 1 359 ? -7.501 -8.175 -4.360 1.00 94.50 359 ARG A O 1
ATOM 2728 N N . ALA A 1 360 ? -7.672 -8.875 -2.237 1.00 93.94 360 ALA A N 1
ATOM 2729 C CA . ALA A 1 360 ? -8.996 -8.294 -2.030 1.00 93.94 360 ALA A CA 1
ATOM 2730 C C . ALA A 1 360 ? -8.977 -6.766 -2.133 1.00 93.94 360 ALA A C 1
ATOM 2732 O O . ALA A 1 360 ? -9.895 -6.203 -2.729 1.00 93.94 360 ALA A O 1
ATOM 2733 N N . ALA A 1 361 ? -7.942 -6.113 -1.603 1.00 94.50 361 ALA A N 1
ATOM 2734 C CA . ALA A 1 361 ? -7.787 -4.668 -1.694 1.00 94.50 361 ALA A CA 1
ATOM 2735 C C . ALA A 1 361 ? -7.639 -4.204 -3.150 1.00 94.50 361 ALA A C 1
ATOM 2737 O O . ALA A 1 361 ? -8.434 -3.396 -3.624 1.00 94.50 361 ALA A O 1
ATOM 2738 N N . LEU A 1 362 ? -6.710 -4.805 -3.897 1.00 93.06 362 LEU A N 1
ATOM 2739 C CA . LEU A 1 362 ? -6.447 -4.451 -5.298 1.00 93.06 362 LEU A CA 1
ATOM 2740 C C . LEU A 1 362 ? -7.639 -4.712 -6.226 1.00 93.06 362 LEU A C 1
ATOM 2742 O O . LEU A 1 362 ? -7.849 -3.976 -7.184 1.00 93.06 362 LEU A O 1
ATOM 2746 N N . ARG A 1 363 ? -8.446 -5.742 -5.945 1.00 87.38 363 ARG A N 1
ATOM 2747 C CA . ARG A 1 363 ? -9.647 -6.056 -6.736 1.00 87.38 363 ARG A CA 1
ATOM 2748 C C . ARG A 1 363 ? -10.806 -5.087 -6.536 1.00 87.38 363 ARG A C 1
ATOM 2750 O O . ARG A 1 363 ? -11.672 -5.012 -7.400 1.00 87.38 363 ARG A O 1
ATOM 2757 N N . ASN A 1 364 ? -10.896 -4.456 -5.369 1.00 75.62 364 ASN A N 1
ATOM 2758 C CA . ASN A 1 364 ? -12.052 -3.642 -4.990 1.00 75.62 364 ASN A CA 1
ATOM 2759 C C . ASN A 1 364 ? -11.712 -2.159 -4.873 1.00 75.62 364 ASN A C 1
ATOM 2761 O O . ASN A 1 364 ? -12.519 -1.396 -4.332 1.00 75.62 364 ASN A O 1
ATOM 2765 N N . TRP A 1 365 ? -10.530 -1.766 -5.341 1.00 70.25 365 TRP A N 1
ATOM 2766 C CA . TRP A 1 365 ? -10.187 -0.364 -5.403 1.00 70.25 365 TRP A CA 1
ATOM 2767 C C . TRP A 1 365 ? -11.044 0.349 -6.454 1.00 70.25 365 TRP A C 1
ATOM 2769 O O . TRP A 1 365 ? -11.179 -0.195 -7.553 1.00 70.25 365 TRP A O 1
ATOM 2779 N N . PRO A 1 366 ? -11.645 1.508 -6.121 1.00 54.84 366 PRO A N 1
ATOM 2780 C CA . PRO A 1 366 ? -12.454 2.296 -7.050 1.00 54.84 366 PRO A CA 1
ATOM 2781 C C . PRO A 1 366 ? -11.742 2.742 -8.330 1.00 54.84 366 PRO A C 1
ATOM 2783 O O . PRO A 1 366 ? -10.524 3.024 -8.282 1.00 54.84 366 PRO A O 1
#